Protein AF-A0A7J8AMJ0-F1 (afdb_monomer_lite)

Organism: Myotis myotis (NCBI:txid51298)

pLDDT: mean 72.82, std 19.14, range [25.83, 95.19]

Secondary structure (DSSP, 8-state):
-------------HHHHHHHHHHHHHHHHHHHHHHHHHHHHHHHHHHHHHHHHHHHHHHHHHHHHHHHHTTSS----------------------SSHHHHHHHHHHHHTTS---EEEEETTEEEEESGGGGGGGTS---HHHHHH--EEEEES--HHHHHHHHHHHHHH-TT--EEEEES-----GGGGGGGGGSS---EEEE-STT-GGGGSTTHHHHHHHHTTTS---EETTEEHHHHHHHHHHTT----SSS--------

Foldseek 3Di:
DDDDDDDDPDPQDPVNVVVVVVVVVVVVVVVVVVVVVVVVVVLVVVLLVLLVVLLVLVVVLVVVVVVVVVVPPDDDDDDDDDDDDDDDDDDDPCPPPPNVVSVVVNVVSVVRNNWDWDQDFQETETGHLVSLVCLVDDDDPVSLARHQEYEYESAALVSVLVCQVSNCVSRVNHQEYHYYLHQQADLCSLLSVLVDARRQYYEYDPHNHNLVVPPCSLVSNCVSVVNHNHQYYNNDGPVVVVVVCVVQVADDDPPPDPPDDRDD

Sequence (264 aa):
MLQLRQLDTRRVTEEERRMASVVAKKEEEKRRESHKQSLLKEKKRLTINNIARQWDLQHRVTNIAANQDRKNSDSPSLDPCQMDGSTTSAFPEETGSLDSVLTNALQALSVTDTHLVDVDGDTLSLYGSGALESLDRNWSIQTAGMVTTVSFTFIEFDEIVQVLPKLKMKFPNSLHLKFKETNLAMLQQFNALAQLHRVDQLTIDPQGNPVVNFTLWKYYVLFRLSHFNMQKINGTEVSLTLSHCVTKGFVFKGNGHTSGQEFK

Structure (mmCIF, N/CA/C/O backbone):
data_AF-A0A7J8AMJ0-F1
#
_entry.id   AF-A0A7J8AMJ0-F1
#
loop_
_atom_site.group_PDB
_atom_site.id
_atom_site.type_symbol
_atom_site.label_atom_id
_atom_site.label_alt_id
_atom_site.label_comp_id
_atom_site.label_asym_id
_atom_site.label_entity_id
_atom_site.label_seq_id
_atom_site.pdbx_PDB_ins_code
_atom_site.Cartn_x
_atom_site.Cartn_y
_atom_site.Cartn_z
_atom_site.occupancy
_atom_site.B_iso_or_equiv
_atom_site.auth_seq_id
_atom_site.auth_comp_id
_atom_site.auth_asym_id
_atom_site.auth_atom_id
_atom_site.pdbx_PDB_model_num
ATOM 1 N N . MET A 1 1 ? 47.083 33.638 -35.645 1.00 38.38 1 MET A N 1
ATOM 2 C CA . MET A 1 1 ? 46.967 32.321 -36.307 1.00 38.38 1 MET A CA 1
ATOM 3 C C . MET A 1 1 ? 46.987 31.250 -35.229 1.00 38.38 1 MET A C 1
ATOM 5 O O . MET A 1 1 ? 47.971 31.180 -34.508 1.00 38.38 1 MET A O 1
ATOM 9 N N . LEU A 1 2 ? 45.909 30.484 -35.055 1.00 43.53 2 LEU A N 1
ATOM 10 C CA . LEU A 1 2 ? 45.848 29.399 -34.069 1.00 43.53 2 LEU A CA 1
ATOM 11 C C . LEU A 1 2 ? 46.185 28.081 -34.774 1.00 43.53 2 LEU A C 1
ATOM 13 O O . LEU A 1 2 ? 45.406 27.594 -35.588 1.00 43.53 2 LEU A O 1
ATOM 17 N N . GLN A 1 3 ? 47.375 27.545 -34.500 1.00 52.09 3 GLN A N 1
ATOM 18 C CA . GLN A 1 3 ? 47.794 26.228 -34.974 1.00 52.09 3 GLN A CA 1
ATOM 19 C C . GLN A 1 3 ? 47.009 25.150 -34.221 1.00 52.09 3 GLN A C 1
ATOM 21 O O . GLN A 1 3 ? 47.169 24.979 -33.013 1.00 52.09 3 GLN A O 1
ATOM 26 N N . LEU A 1 4 ? 46.166 24.412 -34.942 1.00 55.50 4 LEU A N 1
ATOM 27 C CA . LEU A 1 4 ? 45.557 23.189 -34.432 1.00 55.50 4 LEU A CA 1
ATOM 28 C C . LEU A 1 4 ? 46.658 22.131 -34.284 1.00 55.50 4 LEU A C 1
ATOM 30 O O . LEU A 1 4 ? 47.293 21.728 -35.259 1.00 55.50 4 LEU A O 1
ATOM 34 N N . ARG A 1 5 ? 46.912 21.725 -33.038 1.00 54.91 5 ARG A N 1
ATOM 35 C CA . ARG A 1 5 ? 47.902 20.709 -32.668 1.00 54.91 5 ARG A CA 1
ATOM 36 C C . ARG A 1 5 ? 47.429 19.360 -33.223 1.00 54.91 5 ARG A C 1
ATOM 38 O O . ARG A 1 5 ? 46.381 18.868 -32.813 1.00 54.91 5 ARG A O 1
ATOM 45 N N . GLN A 1 6 ? 48.169 18.803 -34.183 1.00 54.12 6 GLN A N 1
ATOM 46 C CA . GLN A 1 6 ? 47.897 17.480 -34.754 1.00 54.12 6 GLN A CA 1
ATOM 47 C C . GLN A 1 6 ? 47.864 16.429 -33.637 1.00 54.12 6 GLN A C 1
ATOM 49 O O . GLN A 1 6 ? 48.831 16.279 -32.891 1.00 54.12 6 GLN A O 1
ATOM 54 N N . LEU A 1 7 ? 46.737 15.726 -33.522 1.00 51.03 7 LEU A N 1
ATOM 55 C CA . LEU A 1 7 ? 46.586 14.533 -32.695 1.00 51.03 7 LEU A CA 1
ATOM 56 C C . LEU A 1 7 ? 47.015 13.303 -33.505 1.00 51.03 7 LEU A C 1
ATOM 58 O O . LEU A 1 7 ? 46.763 13.217 -34.706 1.00 51.03 7 LEU A O 1
ATOM 62 N N . ASP A 1 8 ? 47.710 12.408 -32.809 1.00 54.94 8 ASP A N 1
ATOM 63 C CA . ASP A 1 8 ? 48.420 11.212 -33.268 1.00 54.94 8 ASP A CA 1
ATOM 64 C C . ASP A 1 8 ? 47.730 10.479 -34.441 1.00 54.94 8 ASP A C 1
ATOM 66 O O . ASP A 1 8 ? 46.594 10.017 -34.334 1.00 54.94 8 ASP A O 1
ATOM 70 N N . THR A 1 9 ? 48.413 10.363 -35.586 1.00 52.97 9 THR A N 1
ATOM 71 C CA . THR A 1 9 ? 47.855 9.831 -36.849 1.00 52.97 9 THR A CA 1
ATOM 72 C C . THR A 1 9 ? 47.843 8.298 -36.900 1.00 52.97 9 THR A C 1
ATOM 74 O O . THR A 1 9 ? 48.156 7.683 -37.924 1.00 52.97 9 THR A O 1
ATOM 77 N N . ARG A 1 10 ? 47.454 7.635 -35.803 1.00 59.81 10 ARG A N 1
ATOM 78 C CA . ARG A 1 10 ? 47.203 6.188 -35.835 1.00 59.81 10 ARG A CA 1
ATOM 79 C C . ARG A 1 10 ? 46.029 5.904 -36.778 1.00 59.81 10 ARG A C 1
ATOM 81 O O . ARG A 1 10 ? 44.923 6.403 -36.583 1.00 59.81 10 ARG A O 1
ATOM 88 N N . ARG A 1 11 ? 46.271 5.112 -37.831 1.00 59.47 11 ARG A N 1
ATOM 89 C CA . ARG A 1 11 ? 45.215 4.674 -38.756 1.00 59.47 11 ARG A CA 1
ATOM 90 C C . ARG A 1 11 ? 44.256 3.764 -37.998 1.00 59.47 11 ARG A C 1
ATOM 92 O O . ARG A 1 11 ? 44.634 2.655 -37.644 1.00 59.47 11 ARG A O 1
ATOM 99 N N . VAL A 1 12 ? 43.027 4.235 -37.797 1.00 61.28 12 VAL A N 1
ATOM 100 C CA . VAL A 1 12 ? 41.924 3.427 -37.266 1.00 61.28 12 VAL A CA 1
ATOM 101 C C . VAL A 1 1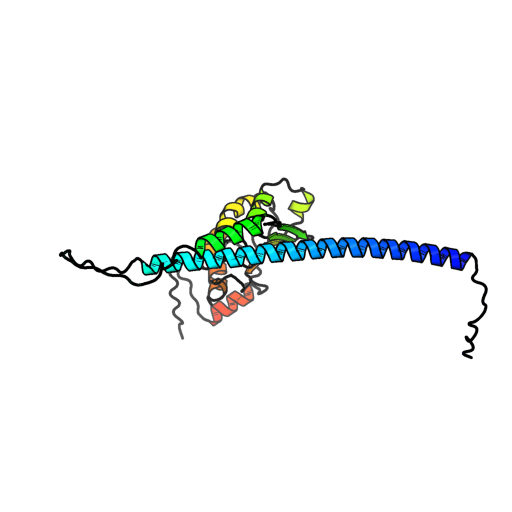2 ? 41.764 2.186 -38.143 1.00 61.28 12 VAL A C 1
ATOM 103 O O . VAL A 1 12 ? 41.483 2.298 -39.346 1.00 61.28 12 VAL A O 1
ATOM 106 N N . THR A 1 13 ? 41.985 1.021 -37.543 1.00 71.75 13 THR A N 1
ATOM 107 C CA . THR A 1 13 ? 41.845 -0.281 -38.194 1.00 71.75 13 THR A CA 1
ATOM 108 C C . THR A 1 13 ? 40.374 -0.565 -38.503 1.00 71.75 13 THR A C 1
ATOM 110 O O . THR A 1 13 ? 39.463 -0.027 -37.870 1.00 71.75 13 THR A O 1
ATOM 113 N N . GLU A 1 14 ? 40.117 -1.392 -39.515 1.00 70.12 14 GLU A N 1
ATOM 114 C CA . GLU A 1 14 ? 38.746 -1.738 -39.918 1.00 70.12 14 GLU A CA 1
ATOM 115 C C . GLU A 1 14 ? 37.965 -2.416 -38.778 1.00 70.12 14 GLU A C 1
ATOM 117 O O . GLU A 1 14 ? 36.777 -2.160 -38.584 1.00 70.12 14 GLU A O 1
ATOM 122 N N . GLU A 1 15 ? 38.661 -3.193 -37.946 1.00 68.44 15 GLU A N 1
ATOM 123 C CA . GLU A 1 15 ? 38.086 -3.825 -36.758 1.00 68.44 15 GLU A CA 1
ATOM 124 C C . GLU A 1 15 ? 37.673 -2.790 -35.695 1.00 68.44 15 GLU A C 1
ATOM 126 O O . GLU A 1 15 ? 36.588 -2.884 -35.124 1.00 68.44 15 GLU A O 1
ATOM 131 N N . GLU A 1 16 ? 38.467 -1.733 -35.485 1.00 76.00 16 GLU A N 1
ATOM 132 C CA . GLU A 1 16 ? 38.116 -0.629 -34.579 1.00 76.00 16 GLU A CA 1
ATOM 133 C C . GLU A 1 16 ? 36.885 0.154 -35.066 1.00 76.00 16 GLU A C 1
ATOM 135 O O . GLU A 1 16 ? 36.028 0.510 -34.252 1.00 76.00 16 GLU A O 1
ATOM 140 N N . ARG A 1 17 ? 36.726 0.370 -36.384 1.00 76.75 17 ARG A N 1
ATOM 141 C CA . ARG A 1 17 ? 35.499 0.980 -36.946 1.00 76.75 17 ARG A CA 1
ATOM 142 C C . ARG A 1 17 ? 34.280 0.097 -36.728 1.00 76.75 17 ARG A C 1
ATOM 144 O O . ARG A 1 17 ? 33.216 0.595 -36.352 1.00 76.75 17 ARG A O 1
ATOM 151 N N . ARG A 1 18 ? 34.425 -1.209 -36.960 1.00 76.81 18 ARG A N 1
ATOM 152 C CA . ARG A 1 18 ? 33.345 -2.182 -36.781 1.00 76.81 18 ARG A CA 1
ATOM 153 C C . ARG A 1 18 ? 32.896 -2.244 -35.322 1.00 76.81 18 ARG A C 1
ATOM 155 O O . ARG A 1 18 ? 31.696 -2.157 -35.059 1.00 76.81 18 ARG A O 1
ATOM 162 N N . MET A 1 19 ? 33.837 -2.312 -34.379 1.00 82.50 19 MET A N 1
ATOM 163 C CA . MET A 1 19 ? 33.545 -2.281 -32.943 1.00 82.50 19 MET A CA 1
ATOM 164 C C . MET A 1 19 ? 32.869 -0.970 -32.522 1.00 82.50 19 MET A C 1
ATOM 166 O O . MET A 1 19 ? 31.843 -1.010 -31.842 1.00 82.50 19 MET A O 1
ATOM 170 N N . ALA A 1 20 ? 33.367 0.185 -32.980 1.00 80.88 20 ALA A N 1
ATOM 171 C CA . ALA A 1 20 ? 32.750 1.482 -32.696 1.00 80.88 20 ALA A CA 1
ATOM 172 C C . ALA A 1 20 ? 31.305 1.570 -33.223 1.00 80.88 20 ALA A C 1
ATOM 174 O O . ALA A 1 20 ? 30.427 2.086 -32.535 1.00 80.88 20 ALA A O 1
ATOM 175 N N . SER A 1 21 ? 31.024 1.004 -34.403 1.00 79.69 21 SER A N 1
ATOM 176 C CA . SER A 1 21 ? 29.669 0.962 -34.969 1.00 79.69 21 SER A CA 1
ATOM 177 C C . SER A 1 21 ? 28.710 0.091 -34.148 1.00 79.69 21 SER A C 1
ATOM 179 O O . SER A 1 21 ? 27.565 0.481 -33.913 1.00 79.69 21 SER A O 1
ATOM 181 N N . VAL A 1 22 ? 29.167 -1.070 -33.666 1.00 85.12 22 VAL A N 1
ATOM 182 C CA . VAL A 1 22 ? 28.363 -1.952 -32.802 1.00 85.12 22 VAL A CA 1
ATOM 183 C C . VAL A 1 22 ? 28.064 -1.282 -31.463 1.00 85.12 22 VAL A C 1
ATOM 185 O O . VAL A 1 22 ? 26.921 -1.317 -31.003 1.00 85.12 22 VAL A O 1
ATOM 188 N N . VAL A 1 23 ? 29.063 -0.637 -30.855 1.00 84.38 23 VAL A N 1
ATOM 189 C CA . VAL A 1 23 ? 28.888 0.102 -29.598 1.00 84.38 23 VAL A CA 1
ATOM 190 C C . VAL A 1 23 ? 27.917 1.267 -29.787 1.00 84.38 23 VAL A C 1
ATOM 192 O O . VAL A 1 23 ? 26.982 1.384 -28.999 1.00 84.38 23 VAL A O 1
ATOM 195 N N . ALA A 1 24 ? 28.049 2.048 -30.864 1.00 85.44 24 ALA A N 1
ATOM 196 C CA . ALA A 1 24 ? 27.144 3.159 -31.162 1.00 85.44 24 ALA A CA 1
ATOM 197 C C . ALA A 1 24 ? 25.689 2.695 -31.356 1.00 85.44 24 ALA A C 1
ATOM 199 O O . ALA A 1 24 ? 24.771 3.293 -30.798 1.00 85.44 24 ALA A O 1
ATOM 200 N N . LYS A 1 25 ? 25.463 1.588 -32.080 1.00 85.94 25 LYS A N 1
ATOM 201 C CA . LYS A 1 25 ? 24.115 1.015 -32.257 1.00 85.94 25 LYS A CA 1
ATOM 202 C C . LYS A 1 25 ? 23.518 0.513 -30.940 1.00 85.94 25 LYS A C 1
ATOM 204 O O . LYS A 1 25 ? 22.350 0.775 -30.660 1.00 85.94 25 LYS A O 1
ATOM 209 N N . LYS A 1 26 ? 24.316 -0.176 -30.116 1.00 89.94 26 LYS A N 1
ATOM 210 C CA . LYS A 1 26 ? 23.892 -0.663 -28.794 1.00 89.94 26 LYS A CA 1
ATOM 211 C C . LYS A 1 26 ? 23.587 0.492 -27.835 1.00 89.94 26 LYS A C 1
ATOM 213 O O . LYS A 1 26 ? 22.631 0.423 -27.065 1.00 89.94 26 LYS A O 1
ATOM 218 N N . GLU A 1 27 ? 24.386 1.554 -27.875 1.00 86.25 27 GLU A N 1
ATOM 219 C CA . GLU A 1 27 ? 24.174 2.759 -27.075 1.00 86.25 27 GLU A CA 1
ATOM 220 C C . GLU A 1 27 ? 22.915 3.517 -27.511 1.00 86.25 27 GLU A C 1
ATOM 222 O O . GLU A 1 27 ? 22.118 3.916 -26.662 1.00 86.25 27 GLU A O 1
ATOM 227 N N . GLU A 1 28 ? 22.673 3.650 -28.815 1.00 84.69 28 GLU A N 1
ATOM 228 C CA . GLU A 1 28 ? 21.460 4.279 -29.340 1.00 84.69 28 GLU A CA 1
ATOM 229 C C . GLU A 1 28 ? 20.191 3.507 -28.955 1.00 84.69 28 GLU A C 1
ATOM 231 O O . GLU A 1 28 ? 19.185 4.110 -28.571 1.00 84.69 28 GLU A O 1
ATOM 236 N N . GLU A 1 29 ? 20.234 2.175 -29.009 1.00 77.44 29 GLU A N 1
ATOM 237 C CA . GLU A 1 29 ? 19.128 1.327 -28.568 1.00 77.44 29 GLU A CA 1
ATOM 238 C C . GLU A 1 29 ? 18.873 1.468 -27.063 1.00 77.44 29 GLU A C 1
ATOM 240 O O . GLU A 1 29 ? 17.735 1.712 -26.653 1.00 77.44 29 GLU A O 1
ATOM 245 N N . LYS A 1 30 ? 19.934 1.435 -26.246 1.00 87.94 30 LYS A N 1
ATOM 246 C CA . LYS A 1 30 ? 19.849 1.701 -24.803 1.00 87.94 30 LYS A CA 1
ATOM 247 C C . LYS A 1 30 ? 19.264 3.088 -24.521 1.00 87.94 30 LYS A C 1
ATOM 249 O O . LYS A 1 30 ? 18.453 3.239 -23.607 1.00 87.94 30 LYS A O 1
ATOM 254 N N . ARG A 1 31 ? 19.644 4.104 -25.303 1.00 81.38 31 ARG A N 1
ATOM 255 C CA . ARG A 1 31 ? 19.128 5.474 -25.175 1.00 81.38 31 ARG A CA 1
ATOM 256 C C . ARG A 1 31 ? 17.643 5.549 -25.531 1.00 81.38 31 ARG A C 1
ATOM 258 O O . ARG A 1 31 ? 16.892 6.204 -24.811 1.00 81.38 31 ARG A O 1
ATOM 265 N N . ARG A 1 32 ? 17.203 4.873 -26.599 1.00 79.25 32 ARG A N 1
ATOM 266 C CA . ARG A 1 32 ? 15.780 4.797 -26.976 1.00 79.25 32 ARG A CA 1
ATOM 267 C C . ARG A 1 32 ? 14.942 4.111 -25.903 1.00 79.25 32 ARG A C 1
ATOM 269 O O . ARG A 1 32 ? 13.899 4.643 -25.533 1.00 79.25 32 ARG A O 1
ATOM 276 N N . GLU A 1 33 ? 15.406 2.981 -25.380 1.00 75.38 33 GLU A N 1
ATOM 277 C CA . GLU A 1 33 ? 14.686 2.249 -24.334 1.00 75.38 33 GLU A CA 1
ATOM 278 C C . GLU A 1 33 ? 14.617 3.059 -23.031 1.00 75.38 33 GLU A C 1
ATOM 280 O O . GLU A 1 33 ? 13.543 3.223 -22.454 1.00 75.38 33 GLU A O 1
ATOM 285 N N . SER A 1 34 ? 15.728 3.683 -22.625 1.00 73.44 34 SER A N 1
ATOM 286 C CA . SER A 1 34 ? 15.756 4.605 -21.482 1.00 73.44 34 SER A CA 1
ATOM 287 C C . SER A 1 34 ? 14.772 5.770 -21.654 1.00 73.44 34 SER A C 1
ATOM 289 O O . SER A 1 34 ? 14.013 6.094 -20.740 1.00 73.44 34 SER A O 1
ATOM 291 N N . HIS A 1 35 ? 14.714 6.367 -22.850 1.00 77.88 35 HIS A N 1
ATOM 292 C CA . HIS A 1 35 ? 13.782 7.455 -23.141 1.00 77.88 35 HIS A CA 1
ATOM 293 C C . HIS A 1 35 ? 12.318 7.003 -23.041 1.00 77.88 35 HIS A C 1
ATOM 295 O O . HIS A 1 35 ? 11.504 7.684 -22.418 1.00 77.88 35 HIS A O 1
ATOM 301 N N . LYS A 1 36 ? 11.988 5.820 -23.573 1.00 79.81 36 LYS A N 1
ATOM 302 C CA . LYS A 1 36 ? 10.647 5.231 -23.470 1.00 79.81 36 LYS A CA 1
ATOM 303 C C . LYS A 1 36 ? 10.245 4.984 -22.013 1.00 79.81 36 LYS A C 1
ATOM 305 O O . LYS A 1 36 ? 9.138 5.343 -21.613 1.00 79.81 36 LYS A O 1
ATOM 310 N N . GLN A 1 37 ? 11.147 4.427 -21.207 1.00 77.56 37 GLN A N 1
ATOM 311 C CA . GLN A 1 37 ? 10.910 4.215 -19.778 1.00 77.56 37 GLN A CA 1
ATOM 312 C C . GLN A 1 37 ? 10.725 5.535 -19.029 1.00 77.56 37 GLN A C 1
ATOM 314 O O . GLN A 1 37 ? 9.854 5.633 -18.167 1.00 77.56 37 GLN A O 1
ATOM 319 N N . SER A 1 38 ? 11.501 6.566 -19.374 1.00 74.94 38 SER A N 1
ATOM 320 C CA . SER A 1 38 ? 11.349 7.893 -18.777 1.00 74.94 38 SER A CA 1
ATOM 321 C C . SER A 1 38 ? 9.990 8.513 -19.097 1.00 74.94 38 SER A C 1
ATOM 323 O O . SER A 1 38 ? 9.365 9.074 -18.202 1.00 74.94 38 SER A O 1
ATOM 325 N N . LEU A 1 39 ? 9.505 8.388 -20.337 1.00 74.69 39 LEU A N 1
ATOM 326 C CA . LEU A 1 39 ? 8.183 8.886 -20.729 1.00 74.69 39 LEU A CA 1
ATOM 327 C C . LEU A 1 39 ? 7.055 8.166 -19.981 1.00 74.69 39 LEU A C 1
ATOM 329 O O . LEU A 1 39 ? 6.121 8.809 -19.511 1.00 74.69 39 LEU A O 1
ATOM 333 N N . LEU A 1 40 ? 7.151 6.843 -19.826 1.00 77.62 40 LEU A N 1
ATOM 334 C CA . LEU A 1 40 ? 6.179 6.052 -19.063 1.00 77.62 40 LEU A CA 1
ATOM 335 C C . LEU A 1 40 ? 6.157 6.445 -17.581 1.00 77.62 40 LEU A C 1
ATOM 337 O O . LEU A 1 40 ? 5.083 6.635 -17.010 1.00 77.62 40 LEU A O 1
ATOM 341 N N . LYS A 1 41 ? 7.336 6.611 -16.969 1.00 81.81 41 LYS A N 1
ATOM 342 C CA . LYS A 1 41 ? 7.463 7.083 -15.583 1.00 81.81 41 LYS A CA 1
ATOM 343 C C . LYS A 1 41 ? 6.868 8.476 -15.408 1.00 81.81 41 LYS A C 1
ATOM 345 O O . LYS A 1 41 ? 6.162 8.711 -14.432 1.00 81.81 41 LYS A O 1
ATOM 350 N N . GLU A 1 42 ? 7.114 9.371 -16.358 1.00 79.56 42 GLU A N 1
ATOM 351 C CA . GLU A 1 42 ? 6.577 10.728 -16.314 1.00 79.56 42 GLU A CA 1
ATOM 352 C C . GLU A 1 42 ? 5.057 10.745 -16.497 1.00 79.56 42 GLU A C 1
ATOM 354 O O . GLU A 1 42 ? 4.360 11.403 -15.727 1.00 79.56 42 GLU A O 1
ATOM 359 N N . LYS A 1 43 ? 4.518 9.948 -17.429 1.00 77.88 43 LYS A N 1
ATOM 360 C CA . LYS A 1 43 ? 3.066 9.779 -17.582 1.00 77.88 43 LYS A CA 1
ATOM 361 C C . LYS A 1 43 ? 2.435 9.297 -16.274 1.00 77.88 43 LYS A C 1
ATOM 363 O O . LYS A 1 43 ? 1.490 9.913 -15.795 1.00 77.88 43 LYS A O 1
ATOM 368 N N . LYS A 1 44 ? 3.008 8.260 -15.651 1.00 82.69 44 LYS A N 1
ATOM 369 C CA . LYS A 1 44 ? 2.570 7.756 -14.340 1.00 82.69 44 LYS A CA 1
ATOM 370 C C . LYS A 1 44 ? 2.598 8.851 -13.270 1.00 82.69 44 LYS A C 1
ATOM 372 O O . LYS A 1 44 ? 1.630 9.008 -12.531 1.00 82.69 44 LYS A O 1
ATOM 377 N N . ARG A 1 45 ? 3.683 9.631 -13.200 1.00 87.62 45 ARG A N 1
ATOM 378 C CA . ARG A 1 45 ? 3.830 10.738 -12.243 1.00 87.62 45 ARG A CA 1
ATOM 379 C C . ARG A 1 45 ? 2.730 11.788 -12.416 1.00 87.62 45 ARG A C 1
ATOM 381 O O . ARG A 1 45 ? 2.171 12.243 -11.421 1.00 87.62 45 ARG A O 1
ATOM 388 N N . LEU A 1 46 ? 2.419 12.162 -13.657 1.00 83.06 46 LEU A N 1
ATOM 389 C CA . LEU A 1 46 ? 1.376 13.140 -13.971 1.00 83.06 46 LEU A CA 1
ATOM 390 C C . LEU A 1 46 ? -0.021 12.619 -13.625 1.00 83.06 46 LEU A C 1
ATOM 392 O O . LEU A 1 46 ? -0.776 13.345 -12.986 1.00 83.06 46 LEU A O 1
ATOM 396 N N . THR A 1 47 ? -0.335 11.364 -13.960 1.00 84.62 47 THR A N 1
ATOM 397 C CA . THR A 1 47 ? -1.617 10.739 -13.597 1.00 84.62 47 THR A CA 1
ATOM 398 C C . THR A 1 47 ? -1.811 10.722 -12.081 1.00 84.62 47 THR A C 1
ATOM 400 O O . THR A 1 47 ? -2.834 11.183 -11.589 1.00 84.62 47 THR A O 1
ATOM 403 N N . ILE A 1 48 ? -0.800 10.296 -11.315 1.00 87.62 48 ILE A N 1
ATOM 404 C CA . ILE A 1 48 ? -0.862 10.311 -9.845 1.00 87.62 48 ILE A CA 1
ATOM 405 C C . ILE A 1 48 ? -1.044 11.740 -9.316 1.00 87.62 48 ILE A C 1
ATOM 407 O O . ILE A 1 48 ? -1.814 11.952 -8.383 1.00 87.62 48 ILE A O 1
ATOM 411 N N . ASN A 1 49 ? -0.361 12.733 -9.901 1.00 87.94 49 ASN A N 1
ATOM 412 C CA . ASN A 1 49 ? -0.528 14.127 -9.489 1.00 87.94 49 ASN A CA 1
ATOM 413 C C . ASN A 1 49 ? -1.943 14.642 -9.765 1.00 87.94 49 ASN A C 1
ATOM 415 O O . ASN A 1 49 ? -2.478 15.386 -8.949 1.00 87.94 49 ASN A O 1
ATOM 419 N N . ASN A 1 50 ? -2.542 14.244 -10.886 1.00 86.44 50 ASN A N 1
ATOM 420 C CA . ASN A 1 50 ? -3.910 14.616 -11.207 1.00 86.44 50 ASN A CA 1
ATOM 421 C C . ASN A 1 50 ? -4.905 14.006 -10.211 1.00 86.44 50 ASN A C 1
ATOM 423 O O . ASN A 1 50 ? -5.693 14.733 -9.614 1.00 86.44 50 ASN A O 1
ATOM 427 N N . ILE A 1 51 ? -4.781 12.702 -9.942 1.00 88.06 51 ILE A N 1
ATOM 428 C CA . ILE A 1 51 ? -5.596 11.997 -8.941 1.00 88.06 51 ILE A CA 1
ATOM 429 C C . ILE A 1 51 ? -5.463 12.670 -7.568 1.00 88.06 51 ILE A C 1
ATOM 431 O O . ILE A 1 51 ? -6.465 12.928 -6.911 1.00 88.06 51 ILE A O 1
ATOM 435 N N . ALA A 1 52 ? -4.244 13.032 -7.158 1.00 87.31 52 ALA A N 1
ATOM 436 C CA . ALA A 1 52 ? -4.004 13.723 -5.891 1.00 87.31 52 ALA A CA 1
ATOM 437 C C . ALA A 1 52 ? -4.697 15.097 -5.816 1.00 87.31 52 ALA A C 1
ATOM 439 O O . ALA A 1 52 ? -5.227 15.470 -4.773 1.00 87.31 52 ALA A O 1
ATOM 440 N N . ARG A 1 53 ? -4.707 15.862 -6.917 1.00 85.31 53 ARG A N 1
ATOM 441 C CA . ARG A 1 53 ? -5.420 17.149 -6.982 1.00 85.31 53 ARG A CA 1
ATOM 442 C C . ARG A 1 53 ? -6.930 16.958 -6.919 1.00 85.31 53 ARG A C 1
ATOM 444 O O . ARG A 1 53 ? -7.602 17.738 -6.253 1.00 85.31 53 ARG A O 1
ATOM 451 N N . GLN A 1 54 ? -7.452 15.943 -7.606 1.00 84.19 54 GLN A N 1
ATOM 452 C CA . GLN A 1 54 ? -8.873 15.611 -7.569 1.00 84.19 54 GLN A CA 1
ATOM 453 C C . GLN A 1 54 ? -9.303 15.189 -6.160 1.00 84.19 54 GLN A C 1
ATOM 455 O O . GLN A 1 54 ? -10.326 15.664 -5.677 1.00 84.19 54 GLN A O 1
ATOM 460 N N . TRP A 1 55 ? -8.486 14.376 -5.488 1.00 86.81 55 TRP A N 1
ATOM 461 C CA . TRP A 1 55 ? -8.660 13.995 -4.088 1.00 86.81 55 TRP A CA 1
ATOM 462 C C . TRP A 1 55 ? -8.732 15.219 -3.166 1.00 86.81 55 TRP A C 1
ATOM 464 O O . TRP A 1 55 ? -9.713 15.388 -2.446 1.00 86.81 55 TRP A O 1
ATOM 474 N N . ASP A 1 56 ? -7.754 16.129 -3.243 1.00 86.12 56 ASP A N 1
ATOM 475 C CA . ASP A 1 56 ? -7.762 17.366 -2.444 1.00 86.12 56 ASP A CA 1
ATOM 476 C C . ASP A 1 56 ? -9.019 18.210 -2.702 1.00 86.12 56 ASP A C 1
ATOM 478 O O . ASP A 1 56 ? -9.688 18.657 -1.769 1.00 86.12 56 ASP A O 1
ATOM 482 N N . LEU A 1 57 ? -9.385 18.386 -3.974 1.00 84.44 57 LEU A N 1
ATOM 483 C CA . LEU A 1 57 ? -10.551 19.174 -4.355 1.00 84.44 57 LEU A CA 1
ATOM 484 C C . LEU A 1 57 ? -11.853 18.554 -3.833 1.00 84.44 57 LEU A C 1
ATOM 486 O O . LEU A 1 57 ? -12.695 19.276 -3.299 1.00 84.44 57 LEU A O 1
ATOM 490 N N . GLN A 1 58 ? -11.991 17.229 -3.929 1.00 82.31 58 GLN A N 1
ATOM 491 C CA . GLN A 1 58 ? -13.135 16.486 -3.405 1.00 82.31 58 GLN A CA 1
ATOM 492 C C . GLN A 1 58 ? -13.267 16.678 -1.891 1.00 82.31 58 GLN A C 1
ATOM 494 O O . GLN A 1 58 ? -14.340 17.044 -1.415 1.00 82.31 58 GLN A O 1
ATOM 499 N N . HIS A 1 59 ? -12.181 16.539 -1.128 1.00 77.88 59 HIS A N 1
ATOM 500 C CA . HIS A 1 59 ? -12.225 16.763 0.319 1.00 77.88 59 HIS A CA 1
ATOM 501 C C . HIS A 1 59 ? -12.510 18.211 0.701 1.00 77.88 59 HIS A C 1
ATOM 503 O O . HIS A 1 59 ? -13.207 18.461 1.684 1.00 77.88 59 HIS A O 1
ATOM 509 N N . ARG A 1 60 ? -12.009 19.182 -0.068 1.00 79.69 60 ARG A N 1
ATOM 510 C CA . ARG A 1 60 ? -12.331 20.597 0.148 1.00 79.69 60 ARG A CA 1
ATOM 511 C C . ARG A 1 60 ? -13.819 20.868 -0.054 1.00 79.69 60 ARG A C 1
ATOM 513 O O . ARG A 1 60 ? -14.404 21.549 0.783 1.00 79.69 60 ARG A O 1
ATOM 520 N N . VAL A 1 61 ? -14.434 20.305 -1.095 1.00 78.81 61 VAL A N 1
ATOM 521 C CA . VAL A 1 61 ? -15.886 20.404 -1.328 1.00 78.81 61 VAL A CA 1
ATOM 522 C C . VAL A 1 61 ? -16.665 19.747 -0.184 1.00 78.81 61 VAL A C 1
ATOM 524 O O . VAL A 1 61 ? -17.525 20.396 0.409 1.00 78.81 61 VAL A O 1
ATOM 527 N N . THR A 1 62 ? -16.322 18.514 0.201 1.00 73.50 62 THR A N 1
ATOM 528 C CA . THR A 1 62 ? -16.990 17.801 1.306 1.00 73.50 62 THR A CA 1
ATOM 529 C C . THR A 1 62 ? -16.889 18.565 2.629 1.00 73.50 62 THR A C 1
ATOM 531 O O . THR A 1 62 ? -17.870 18.680 3.363 1.00 73.50 62 THR A O 1
ATOM 534 N N . ASN A 1 63 ? -15.727 19.153 2.925 1.00 72.62 63 ASN A N 1
ATOM 535 C CA . ASN A 1 63 ? -15.530 19.961 4.127 1.00 72.62 63 ASN A CA 1
ATOM 536 C C . ASN A 1 63 ? -16.334 21.270 4.097 1.00 72.62 63 ASN A C 1
ATOM 538 O O . ASN A 1 63 ? -16.815 21.710 5.140 1.00 72.62 63 ASN A O 1
ATOM 542 N N . ILE A 1 64 ? -16.488 21.911 2.935 1.00 73.81 64 ILE A 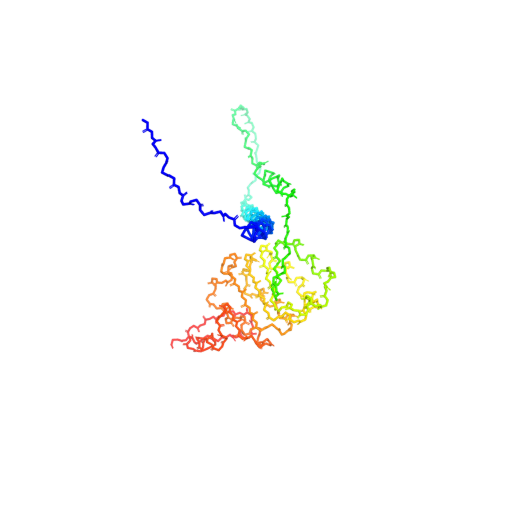N 1
ATOM 543 C CA . ILE A 1 64 ? -17.318 23.118 2.797 1.00 73.81 64 ILE A CA 1
ATOM 544 C C . ILE A 1 64 ? -18.796 22.768 3.007 1.00 73.81 64 ILE A C 1
ATOM 546 O O . ILE A 1 64 ? -19.457 23.424 3.814 1.00 73.81 64 ILE A O 1
ATOM 550 N N . ALA A 1 65 ? -19.284 21.699 2.373 1.00 66.94 65 ALA A N 1
ATOM 551 C CA . ALA A 1 65 ? -20.659 21.224 2.529 1.00 66.94 65 ALA A CA 1
ATOM 552 C C . ALA A 1 65 ? -20.990 20.886 3.997 1.00 66.94 65 ALA A C 1
ATOM 554 O O . ALA A 1 65 ? -21.985 21.364 4.539 1.00 66.94 65 ALA A O 1
ATOM 555 N N . ALA A 1 66 ? -20.098 20.168 4.692 1.00 65.25 66 ALA A N 1
ATOM 556 C CA . ALA A 1 66 ? -20.276 19.824 6.105 1.00 65.25 66 ALA A CA 1
ATOM 557 C C . ALA A 1 66 ? -20.328 21.049 7.046 1.00 65.25 66 ALA A C 1
ATOM 559 O O . ALA A 1 66 ? -20.929 20.988 8.121 1.00 65.25 66 ALA A O 1
ATOM 560 N N . ASN A 1 67 ? -19.702 22.170 6.666 1.00 60.16 67 ASN A N 1
ATOM 561 C CA . ASN A 1 67 ? -19.735 23.412 7.443 1.00 60.16 67 ASN A CA 1
ATOM 562 C C . ASN A 1 67 ? -20.970 24.281 7.145 1.00 60.16 67 ASN A C 1
ATOM 564 O O . ASN A 1 67 ? -21.381 25.044 8.020 1.00 60.16 67 ASN A O 1
ATOM 568 N N . GLN A 1 68 ? -21.584 24.164 5.962 1.00 58.12 68 GLN A N 1
ATOM 569 C CA . GLN A 1 68 ? -22.846 24.850 5.657 1.00 58.12 68 GLN A CA 1
ATOM 570 C C . GLN A 1 68 ? -24.032 24.236 6.419 1.00 58.12 68 GLN A C 1
ATOM 572 O O . GLN A 1 68 ? -24.828 24.983 6.990 1.00 58.12 68 GLN A O 1
ATOM 577 N N . ASP A 1 69 ? -24.094 22.906 6.553 1.00 48.75 69 ASP A N 1
ATOM 578 C CA . ASP A 1 69 ? -25.145 22.226 7.335 1.00 48.75 69 ASP A CA 1
ATOM 579 C C . ASP A 1 69 ? -25.128 22.606 8.827 1.00 48.75 69 ASP A C 1
ATOM 581 O O . ASP A 1 69 ? -26.170 22.677 9.482 1.00 48.75 69 ASP A O 1
ATOM 585 N N . ARG A 1 70 ? -23.952 22.940 9.375 1.00 51.56 70 ARG A N 1
ATOM 586 C CA . ARG A 1 70 ? -23.832 23.433 10.757 1.00 51.56 70 ARG A CA 1
ATOM 587 C C . ARG A 1 70 ? -24.327 24.866 10.950 1.00 51.56 70 ARG A C 1
ATOM 589 O O . ARG A 1 70 ? -24.632 25.231 12.080 1.00 51.56 70 ARG A O 1
ATOM 596 N N . LYS A 1 71 ? -24.413 25.678 9.890 1.00 47.03 71 LYS A N 1
ATOM 597 C CA . LYS A 1 71 ? -24.829 27.089 9.981 1.00 47.03 71 LYS A CA 1
ATOM 598 C C . LYS A 1 71 ? -26.342 27.286 9.811 1.00 47.03 71 LYS A C 1
ATOM 600 O O . LYS A 1 71 ? -26.853 28.321 10.219 1.00 47.03 71 LYS A O 1
ATOM 605 N N . ASN A 1 72 ? -27.059 26.286 9.293 1.00 42.09 72 ASN A N 1
ATOM 606 C CA . ASN A 1 72 ? -28.514 26.339 9.088 1.00 42.09 72 ASN A CA 1
ATOM 607 C C . ASN A 1 72 ? -29.344 25.767 10.257 1.00 42.09 72 ASN A C 1
ATOM 609 O O . ASN A 1 72 ? -30.565 25.703 10.152 1.00 42.09 72 ASN A O 1
ATOM 613 N N . SER A 1 73 ? -28.715 25.358 11.367 1.00 41.78 73 SER A N 1
ATOM 614 C CA . SER A 1 73 ? -29.420 24.755 12.515 1.00 41.78 73 SER A CA 1
ATOM 615 C C . SER A 1 73 ? -29.751 25.723 13.661 1.00 41.78 73 SER A C 1
ATOM 617 O O . SER A 1 73 ? -30.437 25.317 14.592 1.00 41.78 73 SER A O 1
ATOM 619 N N . ASP A 1 74 ? -29.335 26.992 13.592 1.00 40.19 74 ASP A N 1
ATOM 620 C CA . ASP A 1 74 ? -29.716 28.020 14.570 1.00 40.19 74 ASP A CA 1
ATOM 621 C C . ASP A 1 74 ? -30.519 29.133 13.885 1.00 40.19 74 ASP A C 1
ATOM 623 O O . ASP A 1 74 ? -29.980 30.079 13.312 1.00 40.19 74 ASP A O 1
ATOM 627 N N . SER A 1 75 ? -31.844 29.032 13.942 1.00 37.09 75 SER A N 1
ATOM 628 C CA . SER A 1 75 ? -32.740 30.171 13.731 1.00 37.09 75 SER A CA 1
ATOM 629 C C . SER A 1 75 ? -33.810 30.150 14.819 1.00 37.09 75 SER A C 1
ATOM 631 O O . SER A 1 75 ? -34.614 29.217 14.846 1.00 37.09 75 SER A O 1
ATOM 633 N N . PRO A 1 76 ? -33.851 31.140 15.730 1.00 42.06 76 PRO A N 1
ATOM 634 C CA . PRO A 1 76 ? -34.993 31.311 16.603 1.00 42.06 76 PRO A CA 1
ATOM 635 C C . PRO A 1 76 ? -36.130 31.988 15.829 1.00 42.06 76 PRO A C 1
ATOM 637 O O . PRO A 1 76 ? -35.947 32.996 15.148 1.00 42.06 76 PRO A O 1
ATOM 640 N N . SER A 1 77 ? -37.313 31.404 15.965 1.00 42.91 77 SER A N 1
ATOM 641 C CA . SER A 1 77 ? -38.610 31.922 15.539 1.00 42.91 77 SER A CA 1
ATOM 642 C C . SER A 1 77 ? -38.938 33.266 16.195 1.00 42.91 77 SER A C 1
ATOM 644 O O . SER A 1 77 ? -38.992 33.312 17.423 1.00 42.91 77 SER A O 1
ATOM 646 N N . LEU A 1 78 ? -39.261 34.304 15.414 1.00 33.50 78 LEU A N 1
ATOM 647 C CA . LEU A 1 78 ? -40.076 35.439 15.866 1.00 33.50 78 LEU A CA 1
ATOM 648 C C . LEU A 1 78 ? -40.980 35.963 14.730 1.00 33.50 78 LEU A C 1
ATOM 650 O O . LEU A 1 78 ? -40.606 35.971 13.561 1.00 33.50 78 LEU A O 1
ATOM 654 N N . ASP A 1 79 ? -42.181 36.339 15.157 1.00 32.66 79 ASP A N 1
ATOM 655 C CA . ASP A 1 79 ? -43.469 36.537 14.477 1.00 32.66 79 ASP A CA 1
ATOM 656 C C . ASP A 1 79 ? -43.602 37.694 13.447 1.00 32.66 79 ASP A C 1
ATOM 658 O O . ASP A 1 79 ? -42.710 38.536 13.328 1.00 32.66 79 ASP A O 1
ATOM 662 N N . PRO A 1 80 ? -44.739 37.773 12.705 1.00 43.12 80 PRO A N 1
ATOM 663 C CA . PRO A 1 80 ? -44.945 38.679 11.572 1.00 43.12 80 PRO A CA 1
ATOM 664 C C . PRO A 1 80 ? -45.651 39.988 11.966 1.00 43.12 80 PRO A C 1
ATOM 666 O O . PRO A 1 80 ? -46.667 39.943 12.652 1.00 43.12 80 PRO A O 1
ATOM 669 N N . CYS A 1 81 ? -45.202 41.145 11.456 1.00 27.75 81 CYS A N 1
ATOM 670 C CA . CYS A 1 81 ? -46.002 42.381 11.374 1.00 27.75 81 CYS A CA 1
ATOM 671 C C . CYS A 1 81 ? -45.470 43.362 10.305 1.00 27.75 81 CYS A C 1
ATOM 673 O O . CYS A 1 81 ? -44.324 43.287 9.877 1.00 27.75 81 CYS A O 1
ATOM 675 N N . GLN A 1 82 ? -46.369 44.234 9.848 1.00 33.78 82 GLN A N 1
ATOM 676 C CA . GLN A 1 82 ? -46.425 44.919 8.552 1.00 33.78 82 GLN A CA 1
ATOM 677 C C . GLN A 1 82 ? -45.666 46.264 8.430 1.00 33.78 82 GLN A C 1
ATOM 679 O O . GLN A 1 82 ? -45.453 46.959 9.416 1.00 33.78 82 GLN A O 1
ATOM 684 N N . MET A 1 83 ? -45.501 46.660 7.155 1.00 28.45 83 MET A N 1
ATOM 685 C CA . MET A 1 83 ? -45.696 47.996 6.548 1.00 28.45 83 MET A CA 1
ATOM 686 C C . MET A 1 83 ? -44.484 48.895 6.189 1.00 28.45 83 MET A C 1
ATOM 688 O O . MET A 1 83 ? -43.686 49.282 7.032 1.00 28.45 83 MET A O 1
ATOM 692 N N . ASP A 1 84 ? -44.501 49.277 4.901 1.00 29.28 84 ASP A N 1
ATOM 693 C CA . ASP A 1 84 ? -44.031 50.495 4.215 1.00 29.28 84 ASP A CA 1
ATOM 694 C C . ASP A 1 84 ? -42.542 50.848 4.010 1.00 29.28 84 ASP A C 1
ATOM 696 O O . ASP A 1 84 ? -41.771 51.066 4.935 1.00 29.28 84 ASP A O 1
ATOM 700 N N . GLY A 1 85 ? -42.222 51.123 2.730 1.00 27.19 85 GLY A N 1
ATOM 701 C CA . GLY A 1 85 ? -41.551 52.378 2.361 1.00 27.19 85 GLY A CA 1
ATOM 702 C C . GLY A 1 85 ? -40.126 52.327 1.789 1.00 27.19 85 GLY A C 1
ATOM 703 O O . GLY A 1 85 ? -39.178 52.623 2.493 1.00 27.19 85 GLY A O 1
ATOM 704 N N . SER A 1 86 ? -40.022 52.113 0.471 1.00 29.16 86 SER A N 1
ATOM 705 C CA . SER A 1 86 ? -39.137 52.803 -0.497 1.00 29.16 86 SER A CA 1
ATOM 706 C C . SER A 1 86 ? -37.603 52.938 -0.292 1.00 29.16 86 SER A C 1
ATOM 708 O O . SER A 1 86 ? -37.099 53.478 0.686 1.00 29.16 86 SER A O 1
ATOM 710 N N . THR A 1 87 ? -36.921 52.762 -1.437 1.00 27.27 87 THR A N 1
ATOM 711 C CA . THR A 1 87 ? -35.671 53.413 -1.918 1.00 27.27 87 THR A CA 1
ATOM 712 C C . THR A 1 87 ? -34.328 52.697 -1.684 1.00 27.27 87 THR A C 1
ATOM 714 O O . THR A 1 87 ? -33.701 52.809 -0.641 1.00 27.27 87 THR A O 1
ATOM 717 N N . THR A 1 88 ? -33.883 52.027 -2.758 1.00 37.62 88 THR A N 1
ATOM 718 C CA . THR A 1 88 ? -32.502 51.838 -3.259 1.00 37.62 88 THR A CA 1
ATOM 719 C C . THR A 1 88 ? -31.342 51.776 -2.263 1.00 37.62 88 THR A C 1
ATOM 721 O O . THR A 1 88 ? -30.926 52.806 -1.741 1.00 37.62 88 THR A O 1
ATOM 724 N N . SER A 1 89 ? -30.678 50.621 -2.196 1.00 31.39 89 SER A N 1
ATOM 725 C CA . SER A 1 89 ? -29.214 50.476 -2.269 1.00 31.39 89 SER A CA 1
ATOM 726 C C . SER A 1 89 ? -28.839 49.003 -2.075 1.00 31.39 89 SER A C 1
ATOM 728 O O . SER A 1 89 ? -29.561 48.270 -1.411 1.00 31.39 89 SER A O 1
ATOM 730 N N . ALA A 1 90 ? -27.663 48.650 -2.591 1.00 25.83 90 ALA A N 1
ATOM 731 C CA . ALA A 1 90 ? -26.838 47.497 -2.242 1.00 25.83 90 ALA A CA 1
ATOM 732 C C . ALA A 1 90 ? -26.988 46.225 -3.099 1.00 25.83 90 ALA A C 1
ATOM 734 O O . ALA A 1 90 ? -27.938 45.464 -2.984 1.00 25.83 90 ALA A O 1
ATOM 735 N N . PHE A 1 91 ? -25.964 46.054 -3.947 1.00 28.36 91 PHE A N 1
ATOM 736 C CA . PHE A 1 91 ? -25.201 44.833 -4.237 1.00 28.36 91 PHE A CA 1
ATOM 737 C C . PHE A 1 91 ? -25.960 43.503 -4.387 1.00 28.36 91 PHE A C 1
ATOM 739 O O . PHE A 1 91 ? -26.528 43.011 -3.416 1.00 28.36 91 PHE A O 1
ATOM 746 N N . PRO A 1 92 ? -25.846 42.814 -5.542 1.00 34.19 92 PRO A N 1
ATOM 747 C CA . PRO A 1 92 ? -26.138 41.392 -5.581 1.00 34.19 92 PRO A CA 1
ATOM 748 C C . PRO A 1 92 ? -25.053 40.668 -4.771 1.00 34.19 92 PRO A C 1
ATOM 750 O O . PRO A 1 92 ? -23.901 40.567 -5.200 1.00 34.19 92 PRO A O 1
ATOM 753 N N . GLU A 1 93 ? -25.411 40.196 -3.578 1.00 34.69 93 GLU A N 1
ATOM 754 C CA . GLU A 1 93 ? -24.698 39.124 -2.886 1.00 34.69 93 GLU A CA 1
ATOM 755 C C . GLU A 1 93 ? -24.782 37.855 -3.744 1.00 34.69 93 GLU A C 1
ATOM 757 O O . GLU A 1 93 ? -25.719 37.063 -3.662 1.00 34.69 93 GLU A O 1
ATOM 762 N N . GLU A 1 94 ? -23.769 37.668 -4.588 1.00 36.41 94 GLU A N 1
ATOM 763 C CA . GLU A 1 94 ? -23.461 36.417 -5.280 1.00 36.41 94 GLU A CA 1
ATOM 764 C C . GLU A 1 94 ? -23.027 35.353 -4.253 1.00 36.41 94 GLU A C 1
ATOM 766 O O . GLU A 1 94 ? -21.849 35.034 -4.099 1.00 36.41 94 GLU A O 1
ATOM 771 N N . THR A 1 95 ? -23.985 34.787 -3.522 1.00 39.25 95 THR A N 1
ATOM 772 C CA . THR A 1 95 ? -23.766 33.617 -2.650 1.00 39.25 95 THR A CA 1
ATOM 773 C C . THR A 1 95 ? -23.908 32.281 -3.395 1.00 39.25 95 THR A C 1
ATOM 775 O O . THR A 1 95 ? -23.877 31.224 -2.776 1.00 39.25 95 THR A O 1
ATOM 778 N N . GLY A 1 96 ? -23.985 32.296 -4.731 1.00 48.44 96 GLY A N 1
ATOM 779 C CA . GLY A 1 96 ? -24.222 31.109 -5.562 1.00 48.44 96 GLY A CA 1
ATOM 780 C C . GLY A 1 96 ? -23.169 30.842 -6.640 1.00 48.44 96 GLY A C 1
ATOM 781 O O . GLY A 1 96 ? -23.546 30.586 -7.777 1.00 48.44 96 GLY A O 1
ATOM 782 N N . SER A 1 97 ? -21.865 30.927 -6.341 1.00 52.62 97 SER A N 1
ATOM 783 C CA . SER A 1 97 ? -20.839 30.804 -7.401 1.00 52.62 97 SER A CA 1
ATOM 784 C C . SER A 1 97 ? -19.647 29.888 -7.087 1.00 52.62 97 SER A C 1
ATOM 786 O O . SER A 1 97 ? -19.100 29.273 -8.000 1.00 52.62 97 SER A O 1
ATOM 788 N N . LEU A 1 98 ? -19.265 29.682 -5.820 1.00 52.88 98 LEU A N 1
ATOM 789 C CA . LEU A 1 98 ? -18.084 28.855 -5.516 1.00 52.88 98 LEU A CA 1
ATOM 790 C C . LEU A 1 98 ? -18.308 27.358 -5.758 1.00 52.88 98 LEU A C 1
ATOM 792 O O . LEU A 1 98 ? -17.445 26.719 -6.355 1.00 52.88 98 LEU A O 1
ATOM 796 N N . ASP A 1 99 ? -19.464 26.814 -5.376 1.00 55.72 99 ASP A N 1
ATOM 797 C CA . ASP A 1 99 ? -19.747 25.386 -5.563 1.00 55.72 99 ASP A CA 1
ATOM 798 C C . ASP A 1 99 ? -19.833 25.028 -7.049 1.00 55.72 99 ASP A C 1
ATOM 800 O O . ASP A 1 99 ? -19.181 24.082 -7.479 1.00 55.72 99 ASP A O 1
ATOM 804 N N . SER A 1 100 ? -20.513 25.860 -7.852 1.00 59.06 100 SER A N 1
ATOM 805 C CA . SER A 1 100 ? -20.584 25.730 -9.316 1.00 59.06 100 SER A CA 1
ATOM 806 C C . SER A 1 100 ? -19.193 25.752 -9.958 1.00 59.06 100 SER A C 1
ATOM 808 O O . SER A 1 100 ? -18.864 24.881 -10.766 1.00 59.06 100 SER A O 1
ATOM 810 N N . VAL A 1 101 ? -18.332 26.695 -9.559 1.00 63.53 101 VAL A N 1
ATOM 811 C CA . VAL A 1 101 ? -16.950 26.805 -10.054 1.00 63.53 101 VAL A CA 1
ATOM 812 C C . VAL A 1 101 ? -16.108 25.584 -9.667 1.00 63.53 101 VAL A C 1
ATOM 814 O O . VAL A 1 101 ? -15.341 25.094 -10.496 1.00 63.53 101 VAL A O 1
ATOM 817 N N . LEU A 1 102 ? -16.270 25.050 -8.453 1.00 61.91 102 LEU A N 1
ATOM 818 C CA . LEU A 1 102 ? -15.564 23.848 -7.999 1.00 61.91 102 LEU A CA 1
ATOM 819 C C . LEU A 1 102 ? -16.046 22.590 -8.737 1.00 61.91 102 LEU A C 1
ATOM 821 O O . LEU A 1 102 ? -15.212 21.809 -9.197 1.00 61.91 102 LEU A O 1
ATOM 825 N N . THR A 1 103 ? -17.356 22.421 -8.945 1.00 59.53 103 THR A N 1
ATOM 826 C CA . THR A 1 103 ? -17.895 21.337 -9.788 1.00 59.53 103 THR A CA 1
ATOM 827 C C . THR A 1 103 ? -17.447 21.455 -11.241 1.00 59.53 103 THR A C 1
ATOM 829 O O . THR A 1 103 ? -17.074 20.452 -11.844 1.00 59.53 103 THR A O 1
ATOM 832 N N . ASN A 1 104 ? -17.382 22.667 -11.796 1.00 60.84 104 ASN A N 1
ATOM 833 C CA . ASN A 1 104 ? -16.882 22.893 -13.153 1.00 60.84 104 ASN A CA 1
ATOM 834 C C . ASN A 1 104 ? -15.376 22.602 -13.267 1.00 60.84 104 ASN A C 1
ATOM 836 O O . ASN A 1 104 ? -14.932 22.066 -14.280 1.00 60.84 104 ASN A O 1
ATOM 840 N N . ALA A 1 105 ? -14.587 22.885 -12.226 1.00 59.88 105 ALA A N 1
ATOM 841 C CA . ALA A 1 105 ? -13.177 22.502 -12.165 1.00 59.88 105 ALA A CA 1
ATOM 842 C C . ALA A 1 105 ? -12.993 20.974 -12.075 1.00 59.88 105 ALA A C 1
ATOM 844 O O . ALA A 1 105 ? -12.132 20.428 -12.766 1.00 59.88 105 ALA A O 1
ATOM 845 N N . LEU A 1 106 ? -13.828 20.273 -11.294 1.00 58.22 106 LEU A N 1
ATOM 846 C CA . LEU A 1 106 ? -13.868 18.802 -11.256 1.00 58.22 106 LEU A CA 1
ATOM 847 C C . LEU A 1 106 ? -14.224 18.217 -12.635 1.00 58.22 106 LEU A C 1
ATOM 849 O O . LEU A 1 106 ? -13.572 17.283 -13.101 1.00 58.22 106 LEU A O 1
ATOM 853 N N . GLN A 1 107 ? -15.195 18.816 -13.330 1.00 58.09 107 GLN A N 1
ATOM 854 C CA . GLN A 1 107 ? -15.597 18.425 -14.684 1.00 58.09 107 GLN A CA 1
ATOM 855 C C . GLN A 1 107 ? -14.491 18.695 -15.723 1.00 58.09 107 GLN A C 1
ATOM 857 O O . GLN A 1 107 ? -14.289 17.893 -16.632 1.00 58.09 107 GLN A O 1
ATOM 862 N N . ALA A 1 108 ? -13.740 19.792 -15.589 1.00 53.69 108 ALA A N 1
ATOM 863 C CA . ALA A 1 108 ? -12.636 20.138 -16.488 1.00 53.69 108 ALA A CA 1
ATOM 864 C C . ALA A 1 108 ? -11.399 19.235 -16.301 1.00 53.69 108 ALA A C 1
ATOM 866 O O . ALA A 1 108 ? -10.681 18.967 -17.264 1.00 53.69 108 ALA A O 1
ATOM 867 N N . LEU A 1 109 ? -11.162 18.728 -15.084 1.00 52.03 109 LEU A N 1
ATOM 868 C CA . LEU A 1 109 ? -10.082 17.777 -14.773 1.00 52.03 109 LEU A CA 1
ATOM 869 C C . LEU A 1 109 ? -10.419 16.325 -15.167 1.00 52.03 109 LEU A C 1
ATOM 871 O O . LEU A 1 109 ? -9.507 15.526 -15.394 1.00 52.03 109 LEU A O 1
ATOM 875 N N . SER A 1 110 ? -11.710 16.007 -15.328 1.00 50.41 110 SER A N 1
ATOM 876 C CA . SER A 1 110 ? -12.234 14.701 -15.769 1.00 50.41 110 SER A CA 1
ATOM 877 C C . SER A 1 110 ? -11.711 14.229 -17.135 1.00 50.41 110 SER A C 1
ATOM 879 O O . SER A 1 110 ? -11.892 13.061 -17.477 1.00 50.41 110 SER A O 1
ATOM 881 N N . VAL A 1 111 ? -11.095 15.101 -17.940 1.00 52.59 111 VAL A N 1
ATOM 882 C CA . VAL A 1 111 ? -10.604 14.766 -19.292 1.00 52.59 111 VAL A CA 1
ATOM 883 C C . VAL A 1 111 ? -9.263 14.008 -19.256 1.00 52.59 111 VAL A C 1
ATOM 885 O O . VAL A 1 111 ? -8.820 13.471 -20.268 1.00 52.59 111 VAL A O 1
ATOM 888 N N . THR A 1 112 ? -8.620 13.899 -18.091 1.00 54.84 112 THR A N 1
ATOM 889 C CA . THR A 1 112 ? -7.320 13.228 -17.927 1.00 54.84 112 THR A CA 1
ATOM 890 C C . THR A 1 112 ? -7.382 12.157 -16.838 1.00 54.84 112 THR A C 1
ATOM 892 O O . THR A 1 112 ? -7.855 12.449 -15.748 1.00 54.84 112 THR A O 1
ATOM 895 N N . ASP A 1 113 ? -6.916 10.939 -17.157 1.00 66.06 113 ASP A N 1
ATOM 896 C CA . ASP A 1 113 ? -6.868 9.712 -16.331 1.00 66.06 113 ASP A CA 1
ATOM 897 C C . ASP A 1 113 ? -7.174 9.926 -14.827 1.00 66.06 113 ASP A C 1
ATOM 899 O O . ASP A 1 113 ? -6.316 10.372 -14.062 1.00 66.06 113 ASP A O 1
ATOM 903 N N . THR A 1 114 ? -8.403 9.600 -14.410 1.00 77.62 114 THR A N 1
ATOM 904 C CA . THR A 1 114 ? -8.927 9.783 -13.037 1.00 77.62 114 THR A CA 1
ATOM 905 C C . THR A 1 114 ? -8.575 8.639 -12.085 1.00 77.62 114 THR A C 1
ATOM 907 O O . THR A 1 114 ? -8.887 8.683 -10.896 1.00 77.62 114 THR A O 1
ATOM 910 N N . HIS A 1 115 ? -7.935 7.592 -12.599 1.00 87.19 115 HIS A N 1
ATOM 911 C CA . HIS A 1 115 ? -7.500 6.435 -11.832 1.00 87.19 115 HIS A CA 1
ATOM 912 C C . HIS A 1 115 ? -6.284 5.780 -12.493 1.00 87.19 115 HIS A C 1
ATOM 914 O O . HIS A 1 115 ? -6.044 5.930 -13.693 1.00 87.19 115 HIS A O 1
ATOM 920 N N . LEU A 1 116 ? -5.502 5.043 -11.708 1.00 89.12 116 LEU A N 1
ATOM 921 C CA . LEU A 1 116 ? -4.351 4.290 -12.193 1.00 89.12 116 LEU A CA 1
ATOM 922 C C . LEU A 1 116 ? -4.215 2.979 -11.421 1.00 89.12 116 LEU A C 1
ATOM 924 O O . LEU A 1 116 ? -4.334 2.941 -10.200 1.00 89.12 116 LEU A O 1
ATOM 928 N N . VAL A 1 117 ? -3.904 1.911 -12.149 1.00 90.25 117 VAL A N 1
ATOM 929 C CA . VAL A 1 117 ? -3.593 0.597 -11.586 1.00 90.25 117 VAL A CA 1
ATOM 930 C C . VAL A 1 117 ? -2.199 0.225 -12.035 1.00 90.25 117 VAL A C 1
ATOM 932 O O . VAL A 1 117 ? -1.900 0.229 -13.229 1.00 90.25 117 VAL A O 1
ATOM 935 N N . ASP A 1 118 ? -1.348 -0.089 -11.075 1.00 90.81 118 ASP A N 1
ATOM 936 C CA . ASP A 1 118 ? 0.049 -0.398 -11.311 1.00 90.81 118 ASP A CA 1
ATOM 937 C C . ASP A 1 118 ? 0.416 -1.684 -10.580 1.00 90.81 118 ASP A C 1
ATOM 939 O O . ASP A 1 118 ? 0.080 -1.861 -9.411 1.00 90.81 118 ASP A O 1
ATOM 943 N N . VAL A 1 119 ? 1.080 -2.597 -11.282 1.00 91.25 119 VAL A N 1
ATOM 944 C CA . VAL A 1 119 ? 1.566 -3.850 -10.705 1.00 91.25 119 VAL A CA 1
ATOM 945 C C . VAL A 1 119 ? 3.075 -3.852 -10.820 1.00 91.25 119 VAL A C 1
ATOM 947 O O . VAL A 1 119 ? 3.610 -3.932 -11.926 1.00 91.25 119 VAL A O 1
ATOM 950 N N . ASP A 1 120 ? 3.739 -3.767 -9.675 1.00 88.69 120 ASP A N 1
ATOM 951 C CA . ASP A 1 120 ? 5.190 -3.797 -9.568 1.00 88.69 120 ASP A CA 1
ATOM 952 C C . ASP A 1 120 ? 5.605 -5.022 -8.754 1.00 88.69 120 ASP A C 1
ATOM 954 O O . ASP A 1 120 ? 5.461 -5.056 -7.532 1.00 88.69 120 ASP A O 1
ATOM 958 N N . GLY A 1 121 ? 6.052 -6.069 -9.451 1.00 87.75 121 GLY A N 1
ATOM 959 C CA . GLY A 1 121 ? 6.407 -7.346 -8.833 1.00 87.75 121 GLY A CA 1
ATOM 960 C C . GLY A 1 121 ? 5.251 -7.935 -8.019 1.00 87.75 121 GLY A C 1
ATOM 961 O O . GLY A 1 121 ? 4.232 -8.337 -8.576 1.00 87.75 121 GLY A O 1
ATOM 962 N N . ASP A 1 122 ? 5.415 -7.983 -6.700 1.00 92.06 122 ASP A N 1
ATOM 963 C CA . ASP A 1 122 ? 4.440 -8.516 -5.742 1.00 92.06 122 ASP A CA 1
ATOM 964 C C . ASP A 1 122 ? 3.469 -7.462 -5.180 1.00 92.06 122 ASP A C 1
ATOM 966 O O . ASP A 1 122 ? 2.618 -7.781 -4.342 1.00 92.06 122 ASP A O 1
ATOM 970 N N . THR A 1 123 ? 3.592 -6.210 -5.624 1.00 93.62 123 THR A N 1
ATOM 971 C CA . THR A 1 123 ? 2.830 -5.077 -5.105 1.00 93.62 123 THR A CA 1
ATOM 972 C C . THR A 1 123 ? 1.838 -4.559 -6.145 1.00 93.62 123 THR A C 1
ATOM 974 O O . THR A 1 123 ? 2.213 -4.031 -7.191 1.00 93.62 123 THR A O 1
ATOM 977 N N . LEU A 1 124 ? 0.547 -4.664 -5.832 1.00 94.25 124 LEU A N 1
ATOM 978 C CA . LEU A 1 124 ? -0.551 -4.056 -6.581 1.00 94.25 124 LEU A CA 1
ATOM 979 C C . LEU A 1 124 ? -0.872 -2.683 -5.989 1.00 94.25 124 LEU A C 1
ATOM 981 O O . LEU A 1 124 ? -1.304 -2.597 -4.844 1.00 94.25 124 LEU A O 1
ATOM 985 N N . SER A 1 125 ? -0.694 -1.617 -6.763 1.00 94.25 125 SER A N 1
ATOM 986 C CA . SER A 1 125 ? -1.007 -0.244 -6.362 1.00 94.25 125 SER A CA 1
ATOM 987 C C . SER A 1 125 ? -2.232 0.278 -7.111 1.00 94.25 125 SER A C 1
ATOM 989 O O . SER A 1 125 ? -2.251 0.326 -8.342 1.00 94.25 125 SER A O 1
ATOM 991 N N . LEU A 1 126 ? -3.250 0.676 -6.355 1.00 94.50 126 LEU A N 1
ATOM 992 C CA . LEU A 1 126 ? -4.515 1.224 -6.830 1.00 94.50 126 LEU A CA 1
ATOM 993 C C . LEU A 1 126 ? -4.574 2.707 -6.460 1.00 94.50 126 LEU A C 1
ATOM 995 O O . LEU A 1 126 ? -4.492 3.055 -5.280 1.00 94.50 126 LEU A O 1
ATOM 999 N N . TYR A 1 127 ? -4.707 3.567 -7.468 1.00 93.38 127 TYR A N 1
ATOM 1000 C CA . TYR A 1 127 ? -4.772 5.017 -7.317 1.00 93.38 127 TYR A CA 1
ATOM 1001 C C . TYR A 1 127 ? -6.119 5.545 -7.810 1.00 93.38 127 TYR A C 1
ATOM 1003 O O . TYR A 1 127 ? -6.445 5.363 -8.985 1.00 93.38 127 TYR A O 1
ATOM 1011 N N . GLY A 1 128 ? -6.855 6.249 -6.950 1.00 91.19 128 GLY A N 1
ATOM 1012 C CA . GLY A 1 128 ? -8.178 6.791 -7.276 1.00 91.19 128 GLY A CA 1
ATOM 1013 C C . GLY A 1 128 ? -9.295 5.743 -7.199 1.00 91.19 128 GLY A C 1
ATOM 1014 O O . GLY A 1 128 ? -9.063 4.553 -7.412 1.00 91.19 128 GLY A O 1
ATOM 1015 N N . SER A 1 129 ? -10.519 6.175 -6.889 1.00 87.19 129 SER A N 1
ATOM 1016 C CA . SER A 1 129 ? -11.685 5.292 -6.687 1.00 87.19 129 SER A CA 1
ATOM 1017 C C . SER A 1 129 ? -11.962 4.371 -7.880 1.00 87.19 129 SER A C 1
ATOM 1019 O O . SER A 1 129 ? -12.182 3.172 -7.708 1.00 87.19 129 SER A O 1
ATOM 1021 N N . GLY A 1 130 ? -11.817 4.881 -9.108 1.00 86.44 130 GLY A N 1
ATOM 1022 C CA . GLY A 1 130 ? -11.978 4.091 -10.337 1.00 86.44 130 GLY A CA 1
ATOM 1023 C C . GLY A 1 130 ? -11.000 2.914 -10.468 1.00 86.44 130 GLY A C 1
ATOM 1024 O O . GLY A 1 130 ? -11.271 1.954 -11.185 1.00 86.44 130 GLY A O 1
ATOM 1025 N N . ALA A 1 131 ? -9.878 2.912 -9.737 1.00 90.38 131 ALA A N 1
ATOM 1026 C CA . ALA A 1 131 ? -8.956 1.780 -9.738 1.00 90.38 131 ALA A CA 1
ATOM 1027 C C . ALA A 1 131 ? -9.565 0.534 -9.074 1.00 90.38 131 ALA A C 1
ATOM 1029 O O . ALA A 1 131 ? -9.134 -0.580 -9.382 1.00 90.38 131 ALA A O 1
ATOM 1030 N N . LEU A 1 132 ? -10.574 0.681 -8.206 1.00 89.50 132 LEU A N 1
ATOM 1031 C CA . L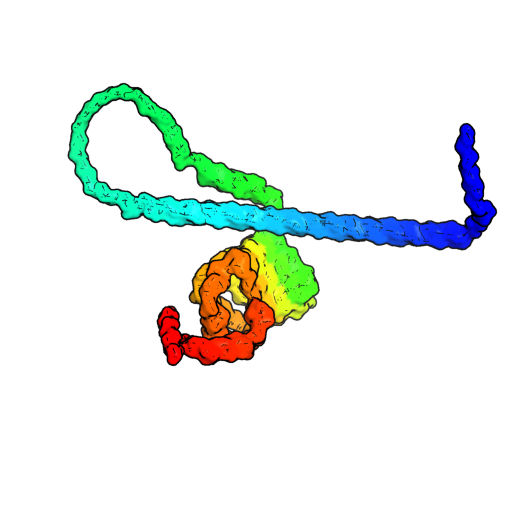EU A 1 132 ? -11.243 -0.448 -7.553 1.00 89.50 132 LEU A CA 1
ATOM 1032 C C . LEU A 1 132 ? -11.997 -1.337 -8.555 1.00 89.50 132 LEU A C 1
ATOM 1034 O O . LEU A 1 132 ? -12.041 -2.553 -8.372 1.00 89.50 132 LEU A O 1
ATOM 1038 N N . GLU A 1 133 ? -12.496 -0.774 -9.660 1.00 87.81 133 GLU A N 1
ATOM 1039 C CA . GLU A 1 133 ? -13.157 -1.530 -10.737 1.00 87.81 133 GLU A CA 1
ATOM 1040 C C . GLU A 1 133 ? -12.202 -2.525 -11.412 1.00 87.81 133 GLU A C 1
ATOM 1042 O O . GLU A 1 133 ? -12.608 -3.570 -11.927 1.00 87.81 133 GLU A O 1
ATOM 1047 N N . SER A 1 134 ? -10.892 -2.269 -11.353 1.00 85.44 134 SER A N 1
ATOM 1048 C CA . SER A 1 134 ? -9.898 -3.203 -11.885 1.00 85.44 134 SER A CA 1
ATOM 1049 C C . SER A 1 134 ? -9.841 -4.532 -11.131 1.00 85.44 134 SER A C 1
ATOM 1051 O O . SER A 1 134 ? -9.341 -5.520 -11.674 1.00 85.44 134 SER A O 1
ATOM 1053 N N . LEU A 1 135 ? -10.390 -4.601 -9.914 1.00 86.31 135 LEU A N 1
ATOM 1054 C CA . LEU A 1 135 ? -10.525 -5.850 -9.167 1.00 86.31 135 LEU A CA 1
ATOM 1055 C C . LEU A 1 135 ? -11.548 -6.792 -9.815 1.00 86.31 135 LEU A C 1
ATOM 1057 O O . LEU A 1 135 ? -11.398 -8.012 -9.728 1.00 86.31 135 LEU A O 1
ATOM 1061 N N . ASP A 1 136 ? -12.549 -6.257 -10.515 1.00 84.81 136 ASP A N 1
ATOM 1062 C CA . ASP A 1 136 ? -13.525 -7.069 -11.244 1.00 84.81 136 ASP A CA 1
ATOM 1063 C C . ASP A 1 136 ? -12.923 -7.670 -12.527 1.00 84.81 136 ASP A C 1
ATOM 1065 O O . ASP A 1 136 ? -13.328 -8.757 -12.959 1.00 84.81 136 ASP A O 1
ATOM 1069 N N . ARG A 1 137 ? -11.865 -7.052 -13.071 1.00 85.00 137 ARG A N 1
ATOM 1070 C CA . ARG A 1 137 ? -11.151 -7.519 -14.267 1.00 85.00 137 ARG A CA 1
ATOM 1071 C C . ARG A 1 137 ? -10.581 -8.935 -14.098 1.00 85.00 137 ARG A C 1
ATOM 1073 O O . ARG A 1 137 ? -10.326 -9.443 -12.999 1.00 85.00 137 ARG A O 1
ATOM 1080 N N . ASN A 1 138 ? -10.367 -9.605 -15.227 1.00 82.19 138 ASN A N 1
ATOM 1081 C CA . ASN A 1 138 ? -9.648 -10.872 -15.286 1.00 82.19 138 ASN A CA 1
ATOM 1082 C C . ASN A 1 138 ? -8.141 -10.619 -15.135 1.00 82.19 138 ASN A C 1
ATOM 1084 O O . ASN A 1 138 ? -7.499 -10.076 -16.033 1.00 82.19 138 ASN A O 1
ATOM 1088 N N . TRP A 1 139 ? -7.589 -11.027 -13.995 1.00 87.62 139 TRP A N 1
ATOM 1089 C CA . TRP A 1 139 ? -6.152 -11.052 -13.743 1.00 87.62 139 TRP A CA 1
ATOM 1090 C C . TRP A 1 139 ? -5.559 -12.380 -14.207 1.00 87.62 139 TRP A C 1
ATOM 1092 O O . TRP A 1 139 ? -6.213 -13.422 -14.132 1.00 87.62 139 TRP A O 1
ATOM 1102 N N . SER A 1 140 ? -4.315 -12.354 -14.688 1.00 86.38 140 SER A N 1
ATOM 1103 C CA . SER A 1 140 ? -3.604 -13.596 -14.990 1.00 86.38 140 SER A CA 1
ATOM 1104 C C . SER A 1 140 ? -3.354 -14.369 -13.689 1.00 86.38 140 SER A C 1
ATOM 1106 O O . SER A 1 140 ? -3.077 -13.764 -12.652 1.00 86.38 140 SER A O 1
ATOM 1108 N N . ILE A 1 141 ? -3.423 -15.702 -13.737 1.00 85.69 141 ILE A N 1
ATOM 1109 C CA . ILE A 1 141 ? -3.195 -16.566 -12.563 1.00 85.69 141 ILE A CA 1
ATOM 1110 C C . ILE A 1 141 ? -1.800 -16.314 -11.968 1.00 85.69 141 ILE A C 1
ATOM 1112 O O . ILE A 1 141 ? -1.635 -16.300 -10.751 1.00 85.69 141 ILE A O 1
ATOM 1116 N N . GLN A 1 142 ? -0.807 -16.057 -12.826 1.00 87.25 142 GLN A N 1
ATOM 1117 C CA . GLN A 1 142 ? 0.563 -15.753 -12.412 1.00 87.25 142 GLN A CA 1
ATOM 1118 C C . GLN A 1 142 ? 0.643 -14.432 -11.643 1.00 87.25 142 GLN A C 1
ATOM 1120 O O . GLN A 1 142 ? 1.200 -14.393 -10.550 1.00 87.25 142 GLN A O 1
ATOM 1125 N N . THR A 1 143 ? 0.049 -13.362 -12.177 1.00 86.75 143 THR A N 1
ATOM 1126 C CA . THR A 1 143 ? 0.029 -12.054 -11.510 1.00 86.75 143 THR A CA 1
ATOM 1127 C C . THR A 1 143 ? -0.753 -12.119 -10.200 1.00 86.75 143 THR A C 1
ATOM 1129 O O . THR A 1 143 ? -0.257 -11.677 -9.172 1.00 86.75 143 THR A O 1
ATOM 1132 N N . ALA A 1 144 ? -1.943 -12.723 -10.215 1.00 86.38 144 ALA A N 1
ATOM 1133 C CA . ALA A 1 144 ? -2.788 -12.863 -9.033 1.00 86.38 144 ALA A CA 1
ATOM 1134 C C . ALA A 1 144 ? -2.118 -13.673 -7.909 1.00 86.38 144 ALA A C 1
ATOM 1136 O O . ALA A 1 144 ? -2.284 -13.355 -6.734 1.00 86.38 144 ALA A O 1
ATOM 1137 N N . GLY A 1 145 ? -1.344 -14.702 -8.270 1.00 85.44 145 GLY A N 1
ATOM 1138 C CA . GLY A 1 145 ? -0.584 -15.508 -7.317 1.00 85.44 145 GLY A CA 1
ATOM 1139 C C . GLY A 1 145 ? 0.672 -14.816 -6.780 1.00 85.44 145 GLY A C 1
ATOM 1140 O O . GLY A 1 145 ? 1.048 -15.070 -5.638 1.00 85.44 145 GLY A O 1
ATOM 1141 N N . MET A 1 146 ? 1.306 -13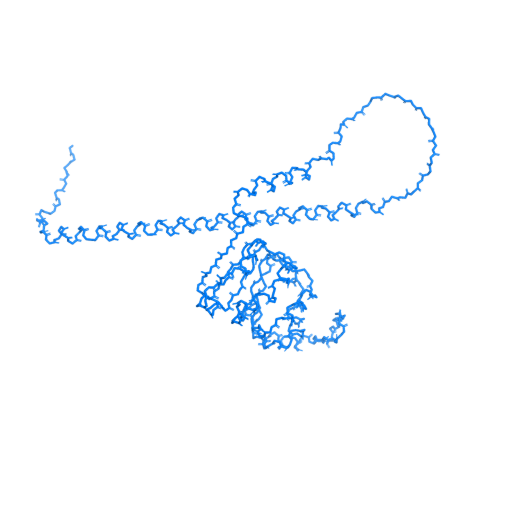.955 -7.580 1.00 90.00 146 MET A N 1
ATOM 1142 C CA . MET A 1 146 ? 2.518 -13.221 -7.203 1.00 90.00 146 MET A CA 1
ATOM 1143 C C . MET A 1 146 ? 2.227 -12.021 -6.297 1.00 90.00 146 MET A C 1
ATOM 1145 O O . MET A 1 146 ? 3.062 -11.680 -5.466 1.00 90.00 146 MET A O 1
ATOM 1149 N N . VAL A 1 147 ? 1.064 -11.381 -6.442 1.00 92.00 147 VAL A N 1
ATOM 1150 C CA . VAL A 1 147 ? 0.695 -10.219 -5.627 1.00 92.00 147 VAL A CA 1
ATOM 1151 C C . VAL A 1 147 ? 0.476 -10.641 -4.172 1.00 92.00 147 VAL A C 1
ATOM 1153 O O . VAL A 1 147 ? -0.473 -11.354 -3.840 1.00 92.00 147 VAL A O 1
ATOM 1156 N N . THR A 1 148 ? 1.353 -10.161 -3.296 1.00 91.94 148 THR A N 1
ATOM 1157 C CA . THR A 1 148 ? 1.289 -10.352 -1.839 1.00 91.94 148 THR A CA 1
ATOM 1158 C C . THR A 1 148 ? 0.880 -9.071 -1.120 1.00 91.94 148 THR A C 1
ATOM 1160 O O . THR A 1 148 ? 0.309 -9.123 -0.025 1.00 91.94 148 THR A O 1
ATOM 1163 N N . THR A 1 149 ? 1.148 -7.924 -1.748 1.00 93.25 149 THR A N 1
ATOM 1164 C CA . THR A 1 149 ? 0.968 -6.594 -1.178 1.00 93.25 149 THR A CA 1
ATOM 1165 C C . THR A 1 149 ? -0.024 -5.799 -2.012 1.00 93.25 149 THR A C 1
ATOM 1167 O O . THR A 1 149 ? 0.133 -5.675 -3.222 1.00 93.25 149 THR A O 1
ATOM 1170 N N . VAL A 1 150 ? -1.036 -5.218 -1.370 1.00 94.19 150 VAL A N 1
ATOM 1171 C CA . VAL A 1 150 ? -2.025 -4.354 -2.027 1.00 94.19 150 VAL A CA 1
ATOM 1172 C C . VAL A 1 150 ? -1.973 -2.975 -1.389 1.00 94.19 150 VAL A C 1
ATOM 1174 O O . VAL A 1 150 ? -2.105 -2.845 -0.174 1.00 94.19 150 VAL A O 1
ATOM 1177 N N . SER A 1 151 ? -1.758 -1.949 -2.205 1.00 94.81 151 SER A N 1
ATOM 1178 C CA . SER A 1 151 ? -1.638 -0.556 -1.798 1.00 94.81 151 SER A CA 1
ATOM 1179 C C . SER A 1 151 ? -2.777 0.269 -2.372 1.00 94.81 151 SER A C 1
ATOM 1181 O O . SER A 1 151 ? -2.925 0.360 -3.585 1.00 94.81 151 SER A O 1
ATOM 1183 N N . PHE A 1 152 ? -3.542 0.913 -1.501 1.00 95.19 152 PHE A N 1
ATOM 1184 C CA . PHE A 1 152 ? -4.598 1.855 -1.854 1.00 95.19 152 PH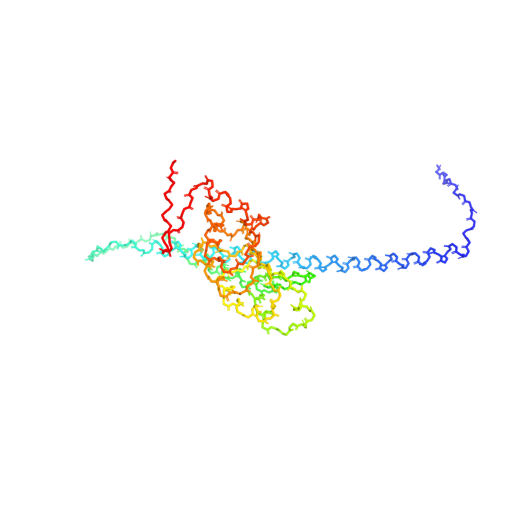E A CA 1
ATOM 1185 C C . PHE A 1 152 ? -4.091 3.280 -1.650 1.00 95.19 152 PHE A C 1
ATOM 1187 O O . PHE A 1 152 ? -3.467 3.579 -0.626 1.00 95.19 152 PHE A O 1
ATOM 1194 N N . THR A 1 153 ? -4.297 4.155 -2.633 1.00 94.19 153 THR A N 1
ATOM 1195 C CA . THR A 1 153 ? -3.856 5.552 -2.567 1.00 94.19 153 THR A CA 1
ATOM 1196 C C . THR A 1 153 ? -4.886 6.501 -3.172 1.00 94.19 153 THR A C 1
ATOM 1198 O O . THR A 1 153 ? -5.267 6.312 -4.323 1.00 94.19 153 THR A O 1
ATOM 1201 N N . PHE A 1 154 ? -5.290 7.541 -2.433 1.00 92.69 154 PHE A N 1
ATOM 1202 C CA . PHE A 1 154 ? -6.339 8.492 -2.848 1.00 92.69 154 PHE A CA 1
ATOM 1203 C C . PHE A 1 154 ? -7.696 7.807 -3.087 1.00 92.69 154 PHE A C 1
ATOM 1205 O O . PHE A 1 154 ? -8.304 7.957 -4.147 1.00 92.69 154 PHE A O 1
ATOM 1212 N N . ILE A 1 155 ? -8.119 6.967 -2.141 1.00 92.94 155 ILE A N 1
ATOM 1213 C CA . ILE A 1 155 ? -9.369 6.195 -2.216 1.00 92.94 155 ILE A CA 1
ATOM 1214 C C . ILE A 1 155 ? -10.020 6.205 -0.838 1.00 92.94 155 ILE A C 1
ATOM 1216 O O . ILE A 1 155 ? -9.376 5.817 0.132 1.00 92.94 155 ILE A O 1
ATOM 1220 N N . GLU A 1 156 ? -11.292 6.583 -0.747 1.00 92.31 156 GLU A N 1
ATOM 1221 C CA . GLU A 1 156 ? -12.039 6.555 0.513 1.00 92.31 156 GLU A CA 1
ATOM 1222 C C . GLU A 1 156 ? -12.076 5.137 1.097 1.00 92.31 156 GLU A C 1
ATOM 1224 O O . GLU A 1 156 ? -12.372 4.160 0.402 1.00 92.31 156 GLU A O 1
ATOM 1229 N N . PHE A 1 157 ? -11.800 5.004 2.396 1.00 91.69 157 PHE A N 1
ATOM 1230 C CA . PHE A 1 157 ? -11.770 3.693 3.046 1.00 91.69 157 PHE A CA 1
ATOM 1231 C C . PHE A 1 157 ? -13.100 2.940 2.918 1.00 91.69 157 PHE A C 1
ATOM 1233 O O . PHE A 1 157 ? -13.104 1.726 2.715 1.00 91.69 157 PHE A O 1
ATOM 1240 N N . ASP A 1 158 ? -14.222 3.652 2.980 1.00 90.75 158 ASP A N 1
ATOM 1241 C CA . ASP A 1 158 ? -15.554 3.056 2.886 1.00 90.75 158 ASP A CA 1
ATOM 1242 C C . ASP A 1 158 ? -15.807 2.415 1.509 1.00 90.75 158 ASP A C 1
ATOM 1244 O O . ASP A 1 158 ? -16.470 1.380 1.426 1.00 90.75 158 ASP A O 1
ATOM 1248 N N . GLU A 1 159 ? -15.220 2.954 0.435 1.00 91.62 159 GLU A N 1
ATOM 1249 C CA . GLU A 1 159 ? -15.250 2.329 -0.893 1.00 91.62 159 GLU A CA 1
ATOM 1250 C C . GLU A 1 159 ? -14.389 1.060 -0.930 1.00 91.62 159 GLU A C 1
ATOM 1252 O O . GLU A 1 159 ? -14.796 0.031 -1.478 1.00 91.62 159 GLU A O 1
ATOM 1257 N N . ILE A 1 160 ? -13.217 1.090 -0.283 1.00 92.00 160 ILE A N 1
ATOM 1258 C CA . ILE A 1 160 ? -12.324 -0.073 -0.197 1.00 92.00 160 ILE A CA 1
ATOM 1259 C C . ILE A 1 160 ? -13.030 -1.231 0.514 1.00 92.00 160 ILE A C 1
ATOM 1261 O O . ILE A 1 160 ? -12.965 -2.370 0.046 1.00 92.00 160 ILE A O 1
ATOM 1265 N N . VAL A 1 161 ? -13.740 -0.953 1.612 1.00 91.50 161 VAL A N 1
ATOM 1266 C CA . VAL A 1 161 ? -14.475 -1.958 2.399 1.00 91.50 161 VAL A CA 1
ATOM 1267 C C . VAL A 1 161 ? -15.437 -2.777 1.540 1.00 91.50 161 VAL A C 1
ATOM 1269 O O . VAL A 1 161 ? -15.532 -3.993 1.728 1.00 91.50 161 VAL A O 1
ATOM 1272 N N . GLN A 1 162 ? -16.103 -2.149 0.569 1.00 90.88 162 GLN A N 1
ATOM 1273 C CA . GLN A 1 162 ? -17.059 -2.823 -0.314 1.00 90.88 162 GLN A CA 1
ATOM 1274 C C . GLN A 1 162 ? -16.388 -3.843 -1.241 1.00 90.88 162 GLN A C 1
ATOM 1276 O O . GLN A 1 162 ? -16.980 -4.867 -1.585 1.00 90.88 162 GLN A O 1
ATOM 1281 N N . VAL A 1 163 ? -15.135 -3.597 -1.628 1.00 91.25 163 VAL A N 1
ATOM 1282 C CA . VAL A 1 163 ? -14.390 -4.459 -2.554 1.00 91.25 163 VAL A CA 1
ATOM 1283 C C . VAL A 1 163 ? -13.426 -5.421 -1.862 1.00 91.25 163 VAL A C 1
ATOM 1285 O O . VAL A 1 163 ? -12.870 -6.297 -2.522 1.00 91.25 163 VAL A O 1
ATOM 1288 N N . LEU A 1 164 ? -13.261 -5.341 -0.539 1.00 90.00 164 LEU A N 1
ATOM 1289 C CA . LEU A 1 164 ? -12.418 -6.257 0.242 1.00 90.00 164 LEU A CA 1
ATOM 1290 C C . LEU A 1 164 ? -12.727 -7.754 0.011 1.00 90.00 164 LEU A C 1
ATOM 1292 O O . LEU A 1 164 ? -11.775 -8.520 -0.171 1.00 90.00 164 LEU A O 1
ATOM 1296 N N . PRO A 1 165 ? -13.997 -8.215 -0.048 1.00 88.75 165 PRO A N 1
ATOM 1297 C CA . PRO A 1 165 ? -14.283 -9.621 -0.343 1.00 88.75 165 PRO A CA 1
ATOM 1298 C C . PRO A 1 165 ? -13.815 -10.019 -1.749 1.00 88.75 165 PRO A C 1
ATOM 1300 O O . PRO A 1 165 ? -13.223 -11.082 -1.940 1.00 88.75 165 PRO A O 1
ATOM 1303 N N . LYS A 1 166 ? -14.020 -9.133 -2.735 1.00 89.75 166 LYS A N 1
ATOM 1304 C CA . LYS A 1 166 ? -13.585 -9.341 -4.124 1.00 89.75 166 LYS A CA 1
ATOM 1305 C C . LYS A 1 166 ? -12.065 -9.406 -4.218 1.00 89.75 166 LYS A C 1
ATOM 1307 O O . LYS A 1 166 ? -11.529 -10.303 -4.866 1.00 89.75 166 LYS A O 1
ATOM 1312 N N . LEU A 1 167 ? -11.380 -8.493 -3.529 1.00 89.75 167 LEU A N 1
ATOM 1313 C CA . LEU A 1 167 ? -9.926 -8.461 -3.441 1.00 89.75 167 LEU A CA 1
ATOM 1314 C C . LEU A 1 167 ? -9.398 -9.809 -2.959 1.00 89.75 167 LEU A C 1
ATOM 1316 O O . LEU A 1 167 ? -8.506 -10.370 -3.588 1.00 89.75 167 LEU A O 1
ATOM 1320 N N . LYS A 1 168 ? -9.988 -10.366 -1.896 1.00 87.81 168 LYS A N 1
ATOM 1321 C CA . LYS A 1 168 ? -9.517 -11.633 -1.339 1.00 87.81 168 LYS A CA 1
ATOM 1322 C C . LYS A 1 168 ? -9.767 -12.828 -2.258 1.00 87.81 168 LYS A C 1
ATOM 1324 O O . LYS A 1 168 ? -8.942 -13.736 -2.304 1.00 87.81 168 LYS A O 1
ATOM 1329 N N . MET A 1 169 ? -10.866 -12.814 -3.011 1.00 87.44 169 MET A N 1
ATOM 1330 C CA . MET A 1 169 ? -11.154 -13.838 -4.021 1.00 87.44 169 MET A CA 1
ATOM 1331 C C . MET A 1 169 ? -10.172 -13.787 -5.196 1.00 87.44 169 MET A C 1
ATOM 1333 O O . MET A 1 169 ? -9.768 -14.828 -5.709 1.00 87.44 169 MET A O 1
ATOM 1337 N N . LYS A 1 170 ? -9.788 -12.583 -5.630 1.00 87.62 170 LYS A N 1
ATOM 1338 C CA . LYS A 1 170 ? -8.880 -12.381 -6.768 1.00 87.62 170 LYS A CA 1
ATOM 1339 C C . LYS A 1 170 ? -7.417 -12.582 -6.386 1.00 87.62 170 LYS A C 1
ATOM 1341 O O . LYS A 1 170 ? -6.663 -13.146 -7.170 1.00 87.62 170 LYS A O 1
ATOM 1346 N N . PHE A 1 171 ? -7.038 -12.160 -5.185 1.00 89.00 171 PHE A N 1
ATOM 1347 C CA . PHE A 1 171 ? -5.675 -12.194 -4.664 1.00 89.00 171 PHE A CA 1
ATOM 1348 C C . PHE A 1 171 ? -5.647 -12.960 -3.334 1.00 89.00 171 PHE A C 1
ATOM 1350 O O . PHE A 1 171 ? -5.523 -12.365 -2.263 1.00 89.00 171 PHE A O 1
ATOM 1357 N N . PRO A 1 172 ? -5.758 -14.299 -3.356 1.00 84.56 172 PRO A N 1
ATOM 1358 C CA . PRO A 1 172 ? -5.802 -15.098 -2.130 1.00 84.56 172 PRO A CA 1
ATOM 1359 C C . PRO A 1 172 ? -4.523 -14.954 -1.288 1.00 84.56 172 PRO A C 1
ATOM 1361 O O . PRO A 1 172 ? -4.585 -15.011 -0.054 1.00 84.56 172 PRO A O 1
ATOM 1364 N N . ASN A 1 173 ? -3.393 -14.689 -1.951 1.00 87.56 173 ASN A N 1
ATOM 1365 C CA . ASN A 1 173 ? -2.069 -14.506 -1.357 1.00 87.56 173 ASN A CA 1
ATOM 1366 C C . ASN A 1 173 ? -1.817 -13.084 -0.832 1.00 87.56 173 ASN A C 1
ATOM 1368 O O . ASN A 1 173 ? -0.712 -12.806 -0.375 1.00 87.56 173 ASN A O 1
ATOM 1372 N N . SER A 1 174 ? -2.807 -12.183 -0.863 1.00 87.12 174 SER A N 1
ATOM 1373 C CA . SER A 1 174 ? -2.651 -10.847 -0.287 1.00 87.12 174 SER A CA 1
ATOM 1374 C C . SER A 1 174 ? -2.514 -10.948 1.240 1.00 87.12 174 SER A C 1
ATOM 1376 O O . SER A 1 174 ? -3.495 -11.242 1.937 1.00 87.12 174 SER A O 1
ATOM 1378 N N . LEU A 1 175 ? -1.304 -10.712 1.745 1.00 87.75 175 LEU A N 1
ATOM 1379 C CA . LEU A 1 175 ? -0.955 -10.747 3.170 1.00 87.75 175 LEU A CA 1
ATOM 1380 C C . LEU A 1 175 ? -0.698 -9.346 3.731 1.00 87.75 175 LEU A C 1
ATOM 1382 O O . LEU A 1 175 ? -0.840 -9.142 4.937 1.00 87.75 175 LEU A O 1
ATOM 1386 N N . HIS A 1 176 ? -0.317 -8.392 2.874 1.00 91.38 176 HIS A N 1
ATOM 1387 C CA . HIS A 1 176 ? 0.022 -7.027 3.266 1.00 91.38 176 HIS A CA 1
ATOM 1388 C C . HIS A 1 176 ? -0.933 -6.015 2.638 1.00 91.38 176 HIS A C 1
ATOM 1390 O O . HIS A 1 176 ? -1.039 -5.930 1.416 1.00 91.38 176 HIS A O 1
ATOM 1396 N N . LEU A 1 177 ? -1.599 -5.216 3.471 1.00 92.38 177 LEU A N 1
ATOM 1397 C CA . LEU A 1 177 ? -2.406 -4.082 3.023 1.00 92.38 177 LEU A CA 1
ATOM 1398 C C . LEU A 1 177 ? -1.735 -2.757 3.384 1.00 92.38 177 LEU A C 1
ATOM 1400 O O . LEU A 1 177 ? -1.353 -2.539 4.539 1.00 92.38 177 LEU A O 1
ATOM 1404 N N . LYS A 1 178 ? -1.619 -1.867 2.398 1.00 93.38 178 LYS A N 1
ATOM 1405 C CA . LYS A 1 178 ? -1.114 -0.504 2.553 1.00 93.38 178 LYS A CA 1
ATOM 1406 C C . LYS A 1 178 ? -2.226 0.490 2.238 1.00 93.38 178 LYS A C 1
ATOM 1408 O O . LYS A 1 178 ? -2.866 0.399 1.197 1.00 93.38 178 LYS A O 1
ATOM 1413 N N . PHE A 1 179 ? -2.430 1.446 3.128 1.00 94.25 179 PHE A N 1
ATOM 1414 C CA . PHE A 1 179 ? -3.434 2.492 3.006 1.00 94.25 179 PHE A CA 1
ATOM 1415 C C . PHE A 1 179 ? -2.735 3.841 3.107 1.00 94.25 179 PHE A C 1
ATOM 1417 O O . PHE A 1 179 ? -2.069 4.122 4.105 1.00 94.25 179 PHE A O 1
ATOM 1424 N N . LYS A 1 180 ? -2.866 4.668 2.074 1.00 93.00 180 LYS A N 1
ATOM 1425 C CA . LYS A 1 180 ? -2.284 6.008 2.017 1.00 93.00 180 LYS A CA 1
ATOM 1426 C C . LYS A 1 180 ? -3.329 6.983 1.515 1.00 93.00 180 LYS A C 1
ATOM 1428 O O . LYS A 1 180 ? -3.889 6.722 0.462 1.00 93.00 180 LYS A O 1
ATOM 1433 N N . GLU A 1 181 ? -3.558 8.096 2.212 1.00 89.88 181 GLU A N 1
ATOM 1434 C CA . GLU A 1 181 ? -4.581 9.062 1.781 1.00 89.88 181 GLU A CA 1
ATOM 1435 C C . GLU A 1 181 ? -5.919 8.347 1.535 1.00 89.88 181 GLU A C 1
ATOM 1437 O O . GLU A 1 181 ? -6.415 8.298 0.412 1.00 89.88 181 GLU A O 1
ATOM 1442 N N . THR A 1 182 ? -6.420 7.666 2.573 1.00 90.50 182 THR A N 1
ATOM 1443 C CA . THR A 1 182 ? -7.671 6.889 2.501 1.00 90.50 182 THR A CA 1
ATOM 1444 C C . THR A 1 182 ? -8.761 7.406 3.429 1.00 90.50 182 THR A C 1
ATOM 1446 O O . THR A 1 182 ? -9.785 6.751 3.603 1.00 90.50 182 THR A O 1
ATOM 1449 N N . ASN A 1 183 ? -8.527 8.564 4.054 1.00 90.19 183 ASN A N 1
ATOM 1450 C CA . ASN A 1 183 ? -9.462 9.228 4.958 1.00 90.19 183 ASN A CA 1
ATOM 1451 C C . ASN A 1 183 ? -9.956 8.311 6.095 1.00 90.19 183 ASN A C 1
ATOM 1453 O O . ASN A 1 183 ? -11.090 8.389 6.567 1.00 90.19 183 ASN A O 1
ATOM 1457 N N . LEU A 1 184 ? -9.089 7.406 6.559 1.00 88.44 184 LEU A N 1
ATOM 1458 C CA . LEU A 1 184 ? -9.418 6.516 7.661 1.00 88.44 184 LEU A CA 1
ATOM 1459 C C . LEU A 1 184 ? -9.437 7.335 8.957 1.00 88.44 184 LEU A C 1
ATOM 1461 O O . LEU A 1 184 ? -8.382 7.690 9.491 1.00 88.44 184 LEU A O 1
ATOM 1465 N N . ALA A 1 185 ? -10.634 7.663 9.440 1.00 87.00 185 ALA A N 1
ATOM 1466 C CA . ALA A 1 185 ? -10.843 8.629 10.513 1.00 87.00 185 ALA A CA 1
ATOM 1467 C C . ALA A 1 185 ? -11.193 7.975 11.855 1.00 87.00 185 ALA A C 1
ATOM 1469 O O . ALA A 1 185 ? -10.799 8.479 12.905 1.00 87.00 185 ALA A O 1
ATOM 1470 N N . MET A 1 186 ? -11.909 6.849 11.847 1.00 86.75 186 MET A N 1
ATOM 1471 C CA . MET A 1 186 ? -12.437 6.214 13.057 1.00 86.75 186 MET A CA 1
ATOM 1472 C C . MET A 1 186 ? -11.813 4.842 13.304 1.00 86.75 186 MET A C 1
ATOM 1474 O O . MET A 1 186 ? -11.683 4.026 12.398 1.00 86.75 186 MET A O 1
ATOM 1478 N N . LEU A 1 187 ? -11.531 4.518 14.572 1.00 85.50 187 LEU A N 1
ATOM 1479 C CA . LEU A 1 187 ? -11.029 3.190 14.957 1.00 85.50 187 LEU A CA 1
ATOM 1480 C C . LEU A 1 187 ? -11.979 2.062 14.538 1.00 85.50 187 LEU A C 1
ATOM 1482 O O . LEU A 1 187 ? -11.537 0.998 14.118 1.00 85.50 187 LEU A O 1
ATOM 1486 N N . GLN A 1 188 ? -13.289 2.296 14.623 1.00 86.50 188 GLN A N 1
ATOM 1487 C CA . GLN A 1 188 ? -14.292 1.287 14.289 1.00 86.50 188 GLN A CA 1
ATOM 1488 C C . GLN A 1 188 ? -14.259 0.862 12.817 1.00 86.50 188 GLN A C 1
ATOM 1490 O O . GLN A 1 188 ? -14.658 -0.264 12.530 1.00 86.50 188 GLN A O 1
ATOM 1495 N N . GLN A 1 189 ? -13.743 1.694 11.906 1.00 88.25 189 GLN A N 1
ATOM 1496 C CA . GLN A 1 189 ? -13.599 1.335 10.492 1.00 88.25 189 GLN A CA 1
ATOM 1497 C C . GLN A 1 189 ? -12.670 0.123 10.308 1.00 88.25 189 GLN A C 1
ATOM 1499 O O . GLN A 1 189 ? -12.918 -0.718 9.448 1.00 88.25 189 GLN A O 1
ATOM 1504 N N . PHE A 1 190 ? -11.685 -0.080 11.193 1.00 87.94 190 PHE A N 1
ATOM 1505 C CA . PHE A 1 190 ? -10.858 -1.292 11.176 1.00 87.94 190 PHE A CA 1
ATOM 1506 C C . PHE A 1 190 ? -11.654 -2.581 11.394 1.00 87.94 190 PHE A C 1
ATOM 1508 O O . PHE A 1 190 ? -11.195 -3.647 10.991 1.00 87.94 190 PHE A O 1
ATOM 1515 N N . ASN A 1 191 ? -12.849 -2.517 11.988 1.00 87.12 191 ASN A N 1
ATOM 1516 C CA . ASN A 1 191 ? -13.696 -3.698 12.153 1.00 87.12 191 ASN A CA 1
ATOM 1517 C C . ASN A 1 191 ? -14.113 -4.280 10.802 1.00 87.12 191 ASN A C 1
ATOM 1519 O O . ASN A 1 191 ? -14.269 -5.491 10.698 1.00 87.12 191 ASN A O 1
ATOM 1523 N N . ALA A 1 192 ? -14.235 -3.447 9.765 1.00 87.06 192 ALA A N 1
ATOM 1524 C CA . ALA A 1 192 ? -14.503 -3.920 8.415 1.00 87.06 192 ALA A CA 1
ATOM 1525 C C . ALA A 1 192 ? -13.368 -4.800 7.873 1.00 87.06 192 ALA A C 1
ATOM 1527 O O . ALA A 1 192 ? -13.620 -5.701 7.083 1.00 87.06 192 ALA A O 1
ATOM 1528 N N . LEU A 1 193 ? -12.125 -4.618 8.340 1.00 87.00 193 LEU A N 1
ATOM 1529 C CA . LEU A 1 193 ? -11.020 -5.501 7.961 1.00 87.00 193 LEU A CA 1
ATOM 1530 C C . LEU A 1 193 ? -11.180 -6.917 8.527 1.00 87.00 193 LEU A C 1
ATOM 1532 O O . LEU A 1 193 ? -10.600 -7.834 7.959 1.00 87.00 193 LEU A O 1
ATOM 1536 N N . ALA A 1 194 ? -11.991 -7.127 9.573 1.00 82.81 194 ALA A N 1
ATOM 1537 C CA . ALA A 1 194 ? -12.250 -8.451 10.155 1.00 82.81 194 ALA A CA 1
ATOM 1538 C C . ALA A 1 194 ? -12.917 -9.440 9.186 1.00 82.81 194 ALA A C 1
ATOM 1540 O O . ALA A 1 194 ? -12.884 -10.645 9.415 1.00 82.81 194 ALA A O 1
ATOM 1541 N N . GLN A 1 195 ? -13.517 -8.947 8.098 1.00 82.12 195 GLN A N 1
ATOM 1542 C CA . GLN A 1 195 ? -14.098 -9.801 7.060 1.00 82.12 195 GLN A CA 1
ATOM 1543 C C . GLN A 1 195 ? -13.041 -10.442 6.146 1.00 82.12 195 GLN A C 1
ATOM 1545 O O . GLN A 1 195 ? -13.349 -11.354 5.382 1.00 82.12 195 GLN A O 1
ATOM 1550 N N . LEU A 1 196 ? -11.795 -9.961 6.190 1.00 81.62 196 LEU A N 1
ATOM 1551 C CA . LEU A 1 196 ? -10.683 -10.614 5.514 1.00 81.62 196 LEU A CA 1
ATOM 1552 C C . LEU A 1 196 ? -10.197 -11.804 6.352 1.00 81.62 196 LEU A C 1
ATOM 1554 O O . LEU A 1 196 ? -10.375 -11.867 7.562 1.00 81.62 196 LEU A O 1
ATOM 1558 N N . HIS A 1 197 ? -9.521 -12.755 5.717 1.00 72.12 197 HIS A N 1
ATOM 1559 C CA . HIS A 1 197 ? -8.849 -13.846 6.422 1.00 72.12 197 HIS A CA 1
ATOM 1560 C C . HIS A 1 197 ? -7.363 -13.838 6.055 1.00 72.12 197 HIS A C 1
ATOM 1562 O O . HIS A 1 197 ? -7.024 -13.681 4.882 1.00 72.12 197 HIS A O 1
ATOM 1568 N N . ARG A 1 198 ? -6.471 -14.034 7.037 1.00 76.75 198 ARG A N 1
ATOM 1569 C CA . ARG A 1 198 ? -5.007 -14.132 6.830 1.00 76.75 198 ARG A CA 1
ATOM 1570 C C . ARG A 1 198 ? -4.345 -12.861 6.262 1.00 76.75 198 ARG A C 1
ATOM 1572 O O . ARG A 1 198 ? -3.693 -12.913 5.225 1.00 76.75 198 ARG A O 1
ATOM 1579 N N . VAL A 1 199 ? -4.557 -11.714 6.902 1.00 83.38 199 VAL A N 1
ATOM 1580 C CA . VAL A 1 199 ? -3.750 -10.500 6.711 1.00 83.38 199 VAL A CA 1
ATOM 1581 C C . VAL A 1 199 ? -2.699 -10.456 7.817 1.00 83.38 199 VAL A C 1
ATOM 1583 O O . VAL A 1 199 ? -3.046 -10.350 8.991 1.00 83.38 199 VAL A O 1
ATOM 1586 N N . ASP A 1 200 ? -1.426 -10.519 7.445 1.00 85.12 200 ASP A N 1
ATOM 1587 C CA . ASP A 1 200 ? -0.318 -10.592 8.405 1.00 85.12 200 ASP A CA 1
ATOM 1588 C C . ASP A 1 200 ? 0.356 -9.231 8.595 1.00 85.12 200 ASP A C 1
ATOM 1590 O O . ASP A 1 200 ? 0.999 -8.982 9.617 1.00 85.12 200 ASP A O 1
ATOM 1594 N N . GLN A 1 201 ? 0.225 -8.333 7.617 1.00 89.19 201 GLN A N 1
ATOM 1595 C CA . GLN A 1 201 ? 0.835 -7.014 7.672 1.00 89.19 201 GLN A CA 1
ATOM 1596 C C . GLN A 1 201 ? -0.166 -5.922 7.317 1.00 89.19 201 GLN A C 1
ATOM 1598 O O . GLN A 1 201 ? -0.887 -5.995 6.321 1.00 89.19 201 GLN A O 1
ATOM 1603 N N . LEU A 1 202 ? -0.157 -4.863 8.119 1.00 90.62 202 LEU A N 1
ATOM 1604 C CA . LEU A 1 202 ? -0.948 -3.664 7.887 1.00 90.62 202 LEU A CA 1
ATOM 1605 C C . LEU A 1 202 ? -0.030 -2.445 7.886 1.00 90.62 202 LEU A C 1
ATOM 1607 O O . LEU A 1 202 ? 0.859 -2.304 8.727 1.00 90.62 202 LEU A O 1
ATOM 1611 N N . THR A 1 203 ? -0.209 -1.544 6.930 1.00 91.25 203 THR A N 1
ATOM 1612 C CA . THR A 1 203 ? 0.515 -0.273 6.891 1.00 91.25 203 THR A CA 1
ATOM 1613 C C . THR A 1 203 ? -0.446 0.856 6.578 1.00 91.25 203 THR A C 1
ATOM 1615 O O . THR A 1 203 ? -1.030 0.899 5.506 1.00 91.25 203 THR A O 1
ATOM 1618 N N . ILE A 1 204 ? -0.597 1.765 7.529 1.00 91.00 204 ILE A N 1
ATOM 1619 C CA . ILE A 1 204 ? -1.388 2.982 7.427 1.00 91.00 204 ILE A CA 1
ATOM 1620 C C . ILE A 1 204 ? -0.411 4.153 7.389 1.00 91.00 204 ILE A C 1
ATOM 1622 O O . ILE A 1 204 ? 0.327 4.378 8.353 1.00 91.00 204 ILE A O 1
ATOM 1626 N N . ASP A 1 205 ? -0.382 4.877 6.276 1.00 90.25 205 ASP A N 1
ATOM 1627 C CA . ASP A 1 205 ? 0.400 6.102 6.150 1.00 90.25 205 ASP A CA 1
ATOM 1628 C C . ASP A 1 205 ? -0.220 7.201 7.038 1.00 90.25 205 ASP A C 1
ATOM 1630 O O . ASP A 1 205 ? -1.446 7.344 7.041 1.00 90.25 205 ASP A O 1
ATOM 1634 N N . PRO A 1 206 ? 0.577 7.964 7.811 1.00 84.25 206 PRO A N 1
ATOM 1635 C CA . PRO A 1 206 ? 0.063 9.071 8.619 1.00 84.25 206 PRO A CA 1
ATOM 1636 C C . PRO A 1 206 ? -0.559 10.196 7.780 1.00 84.25 206 PRO A C 1
ATOM 1638 O O . PRO A 1 206 ? -1.374 10.955 8.300 1.00 84.25 206 PRO A O 1
ATOM 1641 N N . GLN A 1 207 ? -0.181 10.340 6.507 1.00 83.69 207 GLN A N 1
ATOM 1642 C CA . GLN A 1 207 ? -0.766 11.335 5.613 1.00 83.69 207 GLN A CA 1
ATOM 1643 C C . GLN A 1 207 ? -2.150 10.879 5.132 1.00 83.69 207 GLN A C 1
ATOM 1645 O O . GLN A 1 207 ? -2.321 9.778 4.597 1.00 83.69 207 GLN A O 1
ATOM 1650 N N . GLY A 1 208 ? -3.148 11.732 5.379 1.00 80.25 208 GLY A N 1
ATOM 1651 C CA . GLY A 1 208 ? -4.538 11.515 4.978 1.00 80.25 208 GLY A CA 1
ATOM 1652 C C . GLY A 1 208 ? -5.295 10.441 5.754 1.00 80.25 208 GLY A C 1
ATOM 1653 O O . GLY A 1 208 ? -6.346 10.000 5.301 1.00 80.25 208 GLY A O 1
ATOM 1654 N N . ASN A 1 209 ? -4.785 10.000 6.907 1.00 87.81 209 ASN A N 1
ATOM 1655 C CA . ASN A 1 209 ? -5.475 9.056 7.788 1.00 87.81 209 ASN A CA 1
ATOM 1656 C C . ASN A 1 209 ? -5.485 9.587 9.230 1.00 87.81 209 ASN A C 1
ATOM 1658 O O . ASN A 1 209 ? -4.555 9.310 9.997 1.00 87.81 209 ASN A O 1
ATOM 1662 N N . PRO A 1 210 ? -6.536 10.327 9.634 1.00 85.69 210 PRO A N 1
ATOM 1663 C CA . PRO A 1 210 ? -6.647 10.882 10.984 1.00 85.69 210 PRO A CA 1
ATOM 1664 C C . PRO A 1 210 ? -6.556 9.831 12.094 1.00 85.69 210 PRO A C 1
ATOM 1666 O O . PRO A 1 210 ? -6.155 10.153 13.212 1.00 85.69 210 PRO A O 1
ATOM 1669 N N . VAL A 1 211 ? -6.861 8.563 11.793 1.00 86.44 211 VAL A N 1
ATOM 1670 C CA . VAL A 1 211 ? -6.780 7.463 12.757 1.00 86.44 211 VAL A CA 1
ATOM 1671 C C . VAL A 1 211 ? -5.388 7.311 13.381 1.00 86.44 211 VAL A C 1
ATOM 1673 O O . VAL A 1 211 ? -5.259 6.874 14.525 1.00 86.44 211 VAL A O 1
ATOM 1676 N N . VAL A 1 212 ? -4.336 7.692 12.647 1.00 85.31 212 VAL A N 1
ATOM 1677 C CA . VAL A 1 212 ? -2.950 7.557 13.109 1.00 85.31 212 VAL A CA 1
ATOM 1678 C C . VAL A 1 212 ? -2.653 8.515 14.270 1.00 85.31 212 VAL A C 1
ATOM 1680 O O . VAL A 1 212 ? -1.768 8.229 15.077 1.00 85.31 212 VAL A O 1
ATOM 1683 N N . ASN A 1 213 ? -3.447 9.581 14.421 1.00 84.88 213 ASN A N 1
ATOM 1684 C CA . ASN A 1 213 ? -3.346 10.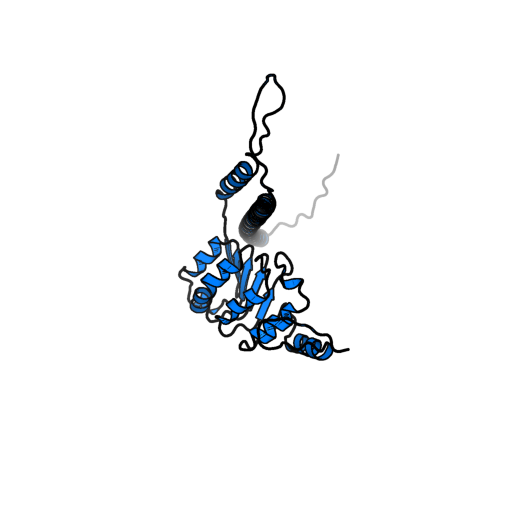527 15.533 1.00 84.88 213 ASN A CA 1
ATOM 1685 C C . ASN A 1 213 ? -3.816 9.929 16.869 1.00 84.88 213 ASN A C 1
ATOM 1687 O O . ASN A 1 213 ? -3.438 10.430 17.927 1.00 84.88 213 ASN A O 1
ATOM 1691 N N . PHE A 1 214 ? -4.616 8.856 16.861 1.00 82.75 214 PHE A N 1
ATOM 1692 C CA . PHE A 1 214 ? -5.015 8.199 18.105 1.00 82.75 214 PHE A CA 1
ATOM 1693 C C . PHE A 1 214 ? -3.874 7.342 18.643 1.00 82.75 214 PHE A C 1
ATOM 1695 O O . PHE A 1 214 ? -3.577 6.288 18.097 1.00 82.75 214 PHE A O 1
ATOM 1702 N N . THR A 1 215 ? -3.308 7.687 19.795 1.00 80.00 215 THR A N 1
ATOM 1703 C CA . THR A 1 215 ? -2.227 6.912 20.438 1.00 80.00 215 THR A CA 1
ATOM 1704 C C . THR A 1 215 ? -2.518 5.407 20.544 1.00 80.00 215 THR A C 1
ATOM 1706 O O . THR A 1 215 ? -1.601 4.585 20.507 1.00 80.00 215 THR A O 1
ATOM 1709 N N . LEU A 1 216 ? -3.800 5.036 20.651 1.00 81.75 216 LEU A N 1
ATOM 1710 C CA . LEU A 1 216 ? -4.244 3.662 20.855 1.00 81.75 216 LEU A CA 1
ATOM 1711 C C . LEU A 1 216 ? -4.597 2.872 19.588 1.00 81.75 216 LEU A C 1
ATOM 1713 O O . LEU A 1 216 ? -4.925 1.691 19.703 1.00 81.75 216 LEU A O 1
ATOM 1717 N N . TRP A 1 217 ? -4.527 3.464 18.392 1.00 86.06 217 TRP A N 1
ATOM 1718 C CA . TRP A 1 217 ? -5.053 2.814 17.186 1.00 86.06 217 TRP A CA 1
ATOM 1719 C C . TRP A 1 217 ? -4.390 1.466 16.892 1.00 86.06 217 TRP A C 1
ATOM 1721 O O . TRP A 1 217 ? -5.083 0.495 16.596 1.00 86.06 217 TRP A O 1
ATOM 1731 N N . LYS A 1 218 ? -3.064 1.370 17.062 1.00 85.50 218 LYS A N 1
ATOM 1732 C CA . LYS A 1 218 ? -2.312 0.124 16.840 1.00 85.50 218 LYS A CA 1
ATOM 1733 C C . LYS A 1 218 ? -2.801 -0.992 17.758 1.00 85.50 218 LYS A C 1
ATOM 1735 O O . LYS A 1 218 ? -3.011 -2.114 17.315 1.00 85.50 218 LYS A O 1
ATOM 1740 N N . TYR A 1 219 ? -3.021 -0.673 19.029 1.00 81.56 219 TYR A N 1
ATOM 1741 C CA . TYR A 1 219 ? -3.481 -1.639 20.022 1.00 81.56 219 TYR A CA 1
ATOM 1742 C C . TYR A 1 219 ? -4.937 -2.044 19.789 1.00 81.56 219 TYR A C 1
ATOM 1744 O O . TYR A 1 219 ? -5.267 -3.219 19.909 1.00 81.56 219 TYR A O 1
ATOM 1752 N N . TYR A 1 220 ? -5.791 -1.093 19.394 1.00 83.94 220 TYR A N 1
ATOM 1753 C CA . TYR A 1 220 ? -7.171 -1.381 19.013 1.00 83.94 220 TYR A CA 1
ATOM 1754 C C . TYR A 1 220 ? -7.228 -2.379 17.856 1.00 83.94 220 TYR A C 1
ATOM 1756 O O . TYR A 1 220 ? -7.953 -3.369 17.939 1.00 83.94 220 TYR A O 1
ATOM 1764 N N . VAL A 1 221 ? -6.433 -2.137 16.806 1.00 84.38 221 VAL A N 1
ATOM 1765 C CA . VAL A 1 221 ? -6.314 -3.044 15.662 1.00 84.38 221 VAL A CA 1
ATOM 1766 C C . VAL A 1 221 ? -5.876 -4.419 16.144 1.00 84.38 221 VAL A C 1
ATOM 1768 O O . VAL A 1 221 ? -6.586 -5.378 15.890 1.00 84.38 221 VAL A O 1
ATOM 1771 N N . LEU A 1 222 ? -4.791 -4.528 16.913 1.00 82.12 222 LEU A N 1
ATOM 1772 C CA . LEU A 1 222 ? -4.306 -5.819 17.419 1.00 82.12 222 LEU A CA 1
ATOM 1773 C C . LEU A 1 222 ? -5.333 -6.587 18.245 1.00 82.12 222 LEU A C 1
ATOM 1775 O O . LEU A 1 222 ? -5.467 -7.798 18.098 1.00 82.12 222 LEU A O 1
ATOM 1779 N N . PHE A 1 223 ? -6.069 -5.889 19.103 1.00 79.75 223 PHE A N 1
ATOM 1780 C CA . PHE A 1 223 ? -7.088 -6.507 19.935 1.00 79.75 223 PHE A CA 1
ATOM 1781 C C . PHE A 1 223 ? -8.273 -7.010 19.098 1.00 79.75 223 PHE A C 1
ATOM 1783 O O . PHE A 1 223 ? -8.684 -8.168 19.213 1.00 79.75 223 PHE A O 1
ATOM 1790 N N . ARG A 1 224 ? -8.819 -6.153 18.225 1.00 77.56 224 ARG A N 1
ATOM 1791 C CA . ARG A 1 224 ? -10.006 -6.464 17.408 1.00 77.56 224 ARG A CA 1
ATOM 1792 C C . ARG A 1 224 ? -9.712 -7.437 16.276 1.00 77.56 224 ARG A C 1
ATOM 1794 O O . ARG A 1 224 ? -10.551 -8.272 15.948 1.00 77.56 224 ARG A O 1
ATOM 1801 N N . LEU A 1 225 ? -8.524 -7.332 15.704 1.00 78.56 225 LEU A N 1
ATOM 1802 C CA . LEU A 1 225 ? -8.021 -8.151 14.613 1.00 78.56 225 LEU A CA 1
ATOM 1803 C C . LEU A 1 225 ? -7.131 -9.285 15.139 1.00 78.56 225 LEU A C 1
ATOM 1805 O O . LEU A 1 225 ? -6.307 -9.795 14.402 1.00 78.56 225 LEU A O 1
ATOM 1809 N N . SER A 1 226 ? -7.310 -9.722 16.389 1.00 67.25 226 SER A N 1
ATOM 1810 C CA . SER A 1 226 ? -6.529 -10.810 17.008 1.00 67.25 226 SER A CA 1
ATOM 1811 C C . SER A 1 226 ? -6.681 -12.171 16.320 1.00 67.25 226 SER A C 1
ATOM 1813 O O . SER A 1 226 ? -5.821 -13.034 16.456 1.00 67.25 226 SER A O 1
ATOM 1815 N N . HIS A 1 227 ? -7.761 -12.366 15.559 1.00 66.44 227 HIS A N 1
ATOM 1816 C CA . HIS A 1 227 ? -7.944 -13.528 14.683 1.00 66.44 227 HIS A CA 1
ATOM 1817 C C . HIS A 1 227 ? -7.005 -13.506 13.470 1.00 66.44 227 HIS A C 1
ATOM 1819 O O . HIS A 1 227 ? -6.798 -14.530 12.817 1.00 66.44 227 HIS A O 1
ATOM 1825 N N . PHE A 1 228 ? -6.435 -12.345 13.158 1.00 67.19 228 PHE A N 1
ATOM 1826 C CA . PHE A 1 228 ? -5.292 -12.247 12.281 1.00 67.19 228 PHE A CA 1
ATOM 1827 C C . PHE A 1 228 ? -4.030 -12.461 13.101 1.00 67.19 228 PHE A C 1
ATOM 1829 O O . PHE A 1 228 ? -3.804 -11.789 14.107 1.00 67.19 228 PHE A O 1
ATOM 1836 N N . ASN A 1 229 ? -3.160 -13.346 12.625 1.00 66.81 229 ASN A N 1
ATOM 1837 C CA . ASN A 1 229 ? -1.815 -13.504 13.167 1.00 66.81 229 ASN A CA 1
ATOM 1838 C C . ASN A 1 229 ? -0.929 -12.342 12.699 1.00 66.81 229 ASN A C 1
ATOM 1840 O O . ASN A 1 229 ? 0.101 -12.544 12.060 1.00 66.81 229 ASN A O 1
ATOM 1844 N N . MET A 1 230 ? -1.370 -11.113 12.974 1.00 78.88 230 MET A N 1
ATOM 1845 C CA . MET A 1 230 ? -0.726 -9.899 12.510 1.00 78.88 230 MET A CA 1
ATOM 1846 C C . MET A 1 230 ? 0.700 -9.867 13.050 1.00 78.88 230 MET A C 1
ATOM 1848 O O . MET A 1 230 ? 0.927 -9.910 14.257 1.00 78.88 230 MET A O 1
ATOM 1852 N N . GLN A 1 231 ? 1.669 -9.824 12.144 1.00 78.19 231 GLN A N 1
ATOM 1853 C CA . GLN A 1 231 ? 3.089 -9.839 12.469 1.00 78.19 231 GLN A CA 1
ATOM 1854 C C . GLN A 1 231 ? 3.656 -8.425 12.517 1.00 78.19 231 GLN A C 1
ATOM 1856 O O . GLN A 1 231 ? 4.510 -8.131 13.357 1.00 78.19 231 GLN A O 1
ATOM 1861 N N . LYS A 1 232 ? 3.180 -7.533 11.632 1.00 83.12 232 LYS A N 1
ATOM 1862 C CA . LYS A 1 232 ? 3.703 -6.165 11.512 1.00 83.12 232 LYS A CA 1
ATOM 1863 C C . LYS A 1 232 ? 2.599 -5.131 11.300 1.00 83.12 232 LYS A C 1
ATOM 1865 O O . LYS A 1 232 ? 1.755 -5.284 10.421 1.00 83.12 232 LYS A O 1
ATOM 1870 N N . ILE A 1 233 ? 2.666 -4.035 12.056 1.00 85.19 233 ILE A N 1
ATOM 1871 C CA . ILE A 1 233 ? 1.838 -2.836 11.869 1.00 85.19 233 ILE A CA 1
ATOM 1872 C C . ILE A 1 233 ? 2.762 -1.634 11.660 1.00 85.19 233 ILE A C 1
ATOM 1874 O O . ILE A 1 233 ? 3.573 -1.311 12.527 1.00 85.19 233 ILE A O 1
ATOM 1878 N N . ASN A 1 234 ? 2.653 -0.958 10.513 1.00 82.94 234 ASN A N 1
ATOM 1879 C CA . ASN A 1 234 ? 3.530 0.155 10.105 1.00 82.94 234 ASN A CA 1
ATOM 1880 C C . ASN A 1 234 ? 5.027 -0.183 10.237 1.00 82.94 234 ASN A C 1
ATOM 1882 O O . ASN A 1 234 ? 5.809 0.607 10.761 1.00 82.94 234 ASN A O 1
ATOM 1886 N N . GLY A 1 235 ? 5.417 -1.400 9.846 1.00 76.81 235 GLY A N 1
ATOM 1887 C CA . GLY A 1 235 ? 6.794 -1.891 9.970 1.00 76.81 235 GLY A CA 1
ATOM 1888 C C . GLY A 1 235 ? 7.255 -2.187 11.404 1.00 76.81 235 GLY A C 1
ATOM 1889 O O . GLY A 1 235 ? 8.346 -2.717 11.580 1.00 76.81 235 GLY A O 1
ATOM 1890 N N . THR A 1 236 ? 6.438 -1.900 12.424 1.00 77.62 236 THR A N 1
ATOM 1891 C CA . THR A 1 236 ? 6.702 -2.286 13.816 1.00 77.62 236 THR A CA 1
ATOM 1892 C C . THR A 1 236 ? 6.190 -3.701 14.054 1.00 77.62 236 THR A C 1
ATOM 1894 O O . THR A 1 236 ? 5.045 -4.009 13.718 1.00 77.62 236 THR A O 1
ATOM 1897 N N . GLU A 1 237 ? 7.014 -4.562 14.648 1.00 78.50 237 GLU A N 1
ATOM 1898 C CA . GLU A 1 237 ? 6.576 -5.900 15.040 1.00 78.50 237 GLU A CA 1
ATOM 1899 C C . GLU A 1 237 ? 5.487 -5.834 16.111 1.00 78.50 237 GLU A C 1
ATOM 1901 O O . GLU A 1 237 ? 5.516 -5.016 17.040 1.00 78.50 237 GLU A O 1
ATOM 1906 N N . VAL A 1 238 ? 4.515 -6.731 15.993 1.00 75.62 238 VAL A N 1
ATOM 1907 C CA . VAL A 1 238 ? 3.392 -6.801 16.927 1.00 75.62 238 VAL A CA 1
ATOM 1908 C C . VAL A 1 238 ? 3.854 -7.151 18.338 1.00 75.62 238 VAL A C 1
ATOM 1910 O O . VAL A 1 238 ? 3.360 -6.550 19.288 1.00 75.62 238 VAL A O 1
ATOM 1913 N N . SER A 1 239 ? 4.878 -7.995 18.489 1.00 67.00 239 SER A N 1
ATOM 1914 C CA . SER A 1 239 ? 5.496 -8.309 19.786 1.00 67.00 239 SER A CA 1
ATOM 1915 C C . SER A 1 239 ? 5.995 -7.063 20.526 1.00 67.00 239 SER A C 1
ATOM 1917 O O . SER A 1 239 ? 5.771 -6.924 21.727 1.00 67.00 239 SER A O 1
ATOM 1919 N N . LEU A 1 240 ? 6.615 -6.121 19.806 1.00 63.19 240 LEU A N 1
ATOM 1920 C CA . LEU A 1 240 ? 7.101 -4.853 20.367 1.00 63.19 240 LEU A CA 1
ATOM 1921 C C . LEU A 1 240 ? 5.960 -3.885 20.692 1.00 63.19 240 LEU A C 1
ATOM 1923 O O . LEU A 1 240 ? 6.038 -3.099 21.633 1.00 63.19 240 LEU A O 1
ATOM 1927 N N . THR A 1 241 ? 4.885 -3.934 19.909 1.00 63.72 241 THR A N 1
ATOM 1928 C CA . THR A 1 241 ? 3.697 -3.121 20.176 1.00 63.72 241 THR A CA 1
ATOM 1929 C C . THR A 1 241 ? 2.978 -3.640 21.421 1.00 63.72 241 THR A C 1
ATOM 1931 O O . THR A 1 241 ? 2.634 -2.861 22.299 1.00 63.72 241 THR A O 1
ATOM 1934 N N . LEU A 1 242 ? 2.813 -4.956 21.561 1.00 65.88 242 LEU A N 1
ATOM 1935 C CA . LEU A 1 242 ? 2.175 -5.569 22.726 1.00 65.88 242 LEU A CA 1
ATOM 1936 C C . LEU A 1 242 ? 2.990 -5.387 24.010 1.00 65.88 242 LEU A C 1
ATOM 1938 O O . LEU A 1 242 ? 2.400 -5.085 25.045 1.00 65.88 242 LEU A O 1
ATOM 1942 N N . SER A 1 243 ? 4.322 -5.496 23.964 1.00 60.69 243 SER A N 1
ATOM 1943 C CA . SER A 1 243 ? 5.153 -5.232 25.147 1.00 60.69 243 SER A CA 1
ATOM 1944 C C . SER A 1 243 ? 4.973 -3.797 25.650 1.00 60.69 243 SER A C 1
ATOM 1946 O O . SER A 1 243 ? 4.745 -3.588 26.838 1.00 60.69 243 SER A O 1
ATOM 1948 N N . HIS A 1 244 ? 4.935 -2.817 24.744 1.00 61.00 244 HIS A N 1
ATOM 1949 C CA . HIS A 1 244 ? 4.644 -1.422 25.075 1.00 61.00 244 HIS A CA 1
ATOM 1950 C C . HIS A 1 244 ? 3.227 -1.233 25.655 1.00 61.00 244 HIS A C 1
ATOM 1952 O O . HIS A 1 244 ? 3.036 -0.403 26.544 1.00 61.00 244 HIS A O 1
ATOM 1958 N N . CYS A 1 245 ? 2.244 -2.027 25.210 1.00 56.56 245 CYS A N 1
ATOM 1959 C CA . CYS A 1 245 ? 0.883 -2.039 25.767 1.00 56.56 245 CYS A CA 1
ATOM 1960 C C . CYS A 1 245 ? 0.889 -2.439 27.241 1.00 56.56 245 CYS A C 1
ATOM 1962 O O . CYS A 1 245 ? 0.268 -1.777 28.070 1.00 56.56 245 CYS A O 1
ATOM 1964 N N . VAL A 1 246 ? 1.606 -3.526 27.542 1.00 60.56 246 VAL A N 1
ATOM 1965 C CA . VAL A 1 246 ? 1.722 -4.095 28.887 1.00 60.56 246 VAL A CA 1
ATOM 1966 C C . VAL A 1 246 ? 2.465 -3.127 29.802 1.00 60.56 246 VAL A C 1
ATOM 1968 O O . VAL A 1 246 ? 1.999 -2.861 30.904 1.00 60.56 246 VAL A O 1
ATOM 1971 N N . THR A 1 247 ? 3.558 -2.521 29.328 1.00 60.16 247 THR A N 1
ATOM 1972 C CA . THR A 1 247 ? 4.299 -1.503 30.091 1.00 60.16 247 THR A CA 1
ATOM 1973 C C . THR A 1 247 ? 3.456 -0.264 30.401 1.00 60.16 247 THR A C 1
ATOM 1975 O O . THR A 1 247 ? 3.676 0.373 31.424 1.00 60.16 247 THR A O 1
ATOM 1978 N N . LYS A 1 248 ? 2.485 0.082 29.545 1.00 62.47 248 LYS A N 1
ATOM 1979 C CA . LYS A 1 248 ? 1.599 1.242 29.733 1.00 62.47 248 LYS A CA 1
ATOM 1980 C C . LYS A 1 248 ? 0.244 0.921 30.376 1.00 62.47 248 LYS A C 1
ATOM 1982 O O . LYS A 1 248 ? -0.585 1.815 30.492 1.00 62.47 248 LYS A O 1
ATOM 1987 N N . GLY A 1 249 ? -0.001 -0.327 30.783 1.00 55.31 249 GLY A N 1
ATOM 1988 C CA . GLY A 1 249 ? -1.199 -0.699 31.544 1.00 55.31 249 GLY A CA 1
ATOM 1989 C C . GLY A 1 249 ? -2.532 -0.579 30.789 1.00 55.31 249 GLY A C 1
ATOM 1990 O O . GLY A 1 249 ? -3.582 -0.482 31.421 1.00 55.31 249 GLY A O 1
ATOM 1991 N N . PHE A 1 250 ? -2.538 -0.585 29.451 1.00 61.03 250 PHE A N 1
ATOM 1992 C CA . PHE A 1 250 ? -3.788 -0.466 28.691 1.00 61.03 250 PHE A CA 1
ATOM 1993 C C . PHE A 1 250 ? -4.599 -1.770 28.717 1.00 61.03 250 PHE A C 1
ATOM 1995 O O . PHE A 1 250 ? -4.137 -2.809 28.246 1.00 61.03 250 PHE A O 1
ATOM 2002 N N . VAL A 1 251 ? -5.844 -1.701 29.204 1.00 53.59 251 VAL A N 1
ATOM 2003 C CA . VAL A 1 251 ? -6.808 -2.814 29.194 1.00 53.59 251 VAL A CA 1
ATOM 2004 C C . VAL A 1 251 ? -7.978 -2.473 28.271 1.00 53.59 251 VAL A C 1
ATOM 2006 O O . VAL A 1 251 ? -8.743 -1.545 28.533 1.00 53.59 251 VAL A O 1
ATOM 2009 N N . PHE A 1 252 ? -8.150 -3.243 27.195 1.00 53.97 252 PHE A N 1
ATOM 2010 C CA . PHE A 1 252 ? -9.317 -3.136 26.317 1.00 53.97 252 PHE A CA 1
ATOM 2011 C C . PHE A 1 252 ? -10.472 -3.955 26.900 1.00 53.97 252 PHE A C 1
ATOM 2013 O O . PHE A 1 252 ? -10.457 -5.184 26.873 1.00 53.97 252 PHE A O 1
ATOM 2020 N N . LYS A 1 253 ? -11.487 -3.281 27.454 1.00 44.22 253 LYS A N 1
ATOM 2021 C CA . LYS A 1 253 ? -12.706 -3.941 27.943 1.00 44.22 253 LYS A CA 1
ATOM 2022 C C . LYS A 1 253 ? -13.612 -4.248 26.744 1.00 44.22 253 LYS A C 1
ATOM 2024 O O . LYS A 1 253 ? -13.924 -3.358 25.959 1.00 44.22 253 LYS A O 1
ATOM 2029 N N . GLY A 1 254 ? -14.000 -5.516 26.594 1.00 41.47 254 GLY A N 1
ATOM 2030 C CA . GLY A 1 254 ? -14.511 -6.144 25.363 1.00 41.47 254 GLY A CA 1
ATOM 2031 C C . GLY A 1 254 ? -15.795 -5.606 24.711 1.00 41.47 254 GLY A C 1
ATOM 2032 O O . GLY A 1 254 ? -16.270 -6.230 23.773 1.00 41.47 254 GLY A O 1
ATOM 2033 N N . ASN A 1 255 ? -16.333 -4.456 25.118 1.00 37.91 255 ASN A N 1
ATOM 2034 C CA . ASN A 1 255 ? -17.589 -3.918 24.591 1.00 37.91 255 ASN A CA 1
ATOM 2035 C C . ASN A 1 255 ? -17.430 -2.477 24.106 1.00 37.91 255 ASN A C 1
ATOM 2037 O O . ASN A 1 255 ? -17.931 -1.574 24.760 1.00 37.91 255 ASN A O 1
ATOM 2041 N N . GLY A 1 256 ? -16.738 -2.253 22.982 1.00 44.84 256 GLY A N 1
ATOM 2042 C CA . GLY A 1 256 ? -16.873 -1.049 22.134 1.00 44.84 256 GLY A CA 1
ATOM 2043 C C . GLY A 1 256 ? -16.661 0.343 22.761 1.00 44.84 256 GLY A C 1
ATOM 2044 O O . GLY A 1 256 ? -16.709 1.325 22.030 1.00 44.84 256 GLY A O 1
ATOM 2045 N N . HIS A 1 257 ? -16.409 0.443 24.064 1.00 38.69 257 HIS A N 1
ATOM 2046 C CA . HIS A 1 257 ? -16.206 1.663 24.824 1.00 38.69 257 HIS A CA 1
ATOM 2047 C C . HIS A 1 257 ? -14.744 1.716 25.244 1.00 38.69 257 HIS A C 1
ATOM 2049 O O . HIS A 1 257 ? -14.270 0.944 26.079 1.00 38.69 257 HIS A O 1
ATOM 2055 N N . THR A 1 258 ? -14.017 2.641 24.634 1.00 46.56 258 THR A N 1
ATOM 2056 C CA . THR A 1 258 ? -12.664 3.006 25.029 1.00 46.56 258 THR A CA 1
ATOM 2057 C C . THR A 1 258 ? -12.735 3.858 26.294 1.00 46.56 258 THR A C 1
ATOM 2059 O O . THR A 1 258 ? -12.781 5.080 26.211 1.00 46.56 258 THR A O 1
ATOM 2062 N N . SER A 1 259 ? -12.744 3.236 27.474 1.00 39.47 259 SER A N 1
ATOM 2063 C CA . SER A 1 259 ? -12.336 3.928 28.702 1.00 39.47 259 SER A CA 1
ATOM 2064 C C . SER A 1 259 ? -10.903 3.515 29.025 1.00 39.47 259 SER A C 1
ATOM 2066 O O . SER A 1 259 ? -10.668 2.498 29.678 1.00 39.47 259 SER A O 1
ATOM 2068 N N . GLY A 1 260 ? -9.932 4.273 28.518 1.00 39.47 260 GLY A N 1
ATOM 2069 C CA . GLY A 1 260 ? -8.562 4.179 29.007 1.00 39.47 260 GLY A CA 1
ATOM 2070 C C . GLY A 1 260 ? -8.508 4.816 30.390 1.00 39.47 260 GLY A C 1
ATOM 2071 O O . GLY A 1 260 ? -8.567 6.035 30.494 1.00 39.47 260 GLY A O 1
ATOM 2072 N N . GLN A 1 261 ? -8.444 4.006 31.444 1.00 39.44 261 GLN A N 1
ATOM 2073 C CA . GLN A 1 261 ? -7.925 4.467 32.727 1.00 39.44 261 GLN A CA 1
ATOM 2074 C C . GLN A 1 261 ? -6.466 4.027 32.799 1.00 39.44 261 GLN A C 1
ATOM 2076 O O . GLN A 1 261 ? -6.183 2.830 32.828 1.00 39.44 261 GLN A O 1
ATOM 2081 N N . GLU A 1 262 ? -5.556 5.002 32.779 1.00 35.22 262 GLU A N 1
ATOM 2082 C CA . GLU A 1 262 ? -4.175 4.809 33.216 1.00 35.22 262 GLU A CA 1
ATOM 2083 C C . GLU A 1 262 ? -4.215 4.459 34.707 1.00 35.22 262 GLU A C 1
ATOM 2085 O O . GLU A 1 262 ? -4.541 5.303 35.544 1.00 35.22 262 GLU A O 1
ATOM 2090 N N . PHE A 1 263 ? -3.924 3.205 35.049 1.00 35.94 263 PHE A N 1
ATOM 2091 C CA . PHE A 1 263 ? -3.562 2.877 36.421 1.00 35.94 263 PHE A CA 1
ATOM 2092 C C . PHE A 1 263 ? -2.078 3.205 36.594 1.00 35.94 263 PHE A C 1
ATOM 2094 O O . PHE A 1 263 ? -1.228 2.646 35.903 1.00 35.94 263 PHE A O 1
ATOM 2101 N N . LYS A 1 264 ? -1.842 4.196 37.457 1.00 36.31 264 LYS A N 1
ATOM 2102 C CA . LYS A 1 264 ? -0.544 4.727 37.882 1.00 36.31 264 LYS A CA 1
ATOM 2103 C C . LYS A 1 264 ? 0.374 3.655 38.459 1.00 36.31 264 LYS A C 1
ATOM 2105 O O . LYS A 1 264 ? -0.148 2.776 39.180 1.00 36.31 264 LYS A O 1
#

Radius of gyration: 29.65 Å; chains: 1; bounding box: 95×70×78 Å